Protein AF-A0A6A9SV92-F1 (afdb_monomer_lite)

Sequence (257 aa):
MALHALDAIDDALTATRRFRPRGLFEWVWVTVVAALVATPGISIPTGGTGGGGVAPEQRGAIEEALPATLPEWVPLVVAILGVVWLGFVVLGALLEFPFLRWLRDGERATIAGMATHWKQALGLAAFRVVLSLVGFAVLGALIATATGADPTLTDYLFALSEYGIVLALVGVPTGIVAAFTTAFVVPTMVLADCGVFGGWRRFWATLSDAPKQFLAYAVGVALLATVGGILVSIAAVVGFIAAAIVGGLVGFAVAAS

Radius of gyration: 22.11 Å; chains: 1; bounding box: 71×39×63 Å

Structure (mmCIF, N/CA/C/O backbone):
data_AF-A0A6A9SV92-F1
#
_entry.id   AF-A0A6A9SV92-F1
#
loop_
_atom_site.group_PDB
_atom_site.id
_atom_site.type_symbol
_atom_site.label_atom_id
_atom_site.label_alt_id
_atom_site.label_comp_id
_atom_site.label_asym_id
_atom_site.label_entity_id
_atom_site.label_seq_id
_atom_site.pdbx_PDB_ins_code
_atom_site.Cartn_x
_atom_site.Cartn_y
_atom_site.Cartn_z
_atom_site.occupancy
_atom_site.B_iso_or_equiv
_atom_site.auth_seq_id
_atom_site.auth_comp_id
_atom_site.auth_asym_id
_atom_site.auth_atom_id
_atom_site.pdbx_PDB_model_num
ATOM 1 N N . MET A 1 1 ? -31.291 16.277 5.312 1.00 44.50 1 MET A N 1
ATOM 2 C CA . MET A 1 1 ? -30.380 15.629 6.277 1.00 44.50 1 MET A CA 1
ATOM 3 C C . MET A 1 1 ? -29.010 15.590 5.635 1.00 44.50 1 MET A C 1
ATOM 5 O O . MET A 1 1 ? -28.842 14.882 4.650 1.00 44.50 1 MET A O 1
ATOM 9 N N . ALA A 1 2 ? -28.107 16.455 6.093 1.00 50.88 2 ALA A N 1
ATOM 10 C CA . ALA A 1 2 ? -26.729 16.496 5.619 1.00 50.88 2 ALA A CA 1
ATOM 11 C C . ALA A 1 2 ? -26.030 15.174 5.980 1.00 50.88 2 ALA A C 1
ATOM 13 O O . ALA A 1 2 ? -26.361 14.550 6.987 1.00 50.88 2 ALA A O 1
ATOM 14 N N . LEU A 1 3 ? -25.150 14.692 5.106 1.00 55.66 3 LEU A N 1
ATOM 15 C CA . LEU A 1 3 ? -24.440 13.431 5.301 1.00 55.66 3 LEU A CA 1
ATOM 16 C C . LEU A 1 3 ? -23.556 13.516 6.554 1.00 55.66 3 LEU A C 1
ATOM 18 O O . LEU A 1 3 ? -22.538 14.195 6.516 1.00 55.66 3 LEU A O 1
ATOM 22 N N . HIS A 1 4 ? -23.870 12.745 7.600 1.00 69.25 4 HIS A N 1
ATOM 23 C CA . HIS A 1 4 ? -23.031 12.607 8.805 1.00 69.25 4 HIS A CA 1
ATOM 24 C C . HIS A 1 4 ? -21.564 12.243 8.508 1.00 69.25 4 HIS A C 1
ATOM 26 O O . HIS A 1 4 ? -20.676 12.534 9.301 1.00 69.25 4 HIS A O 1
ATOM 32 N N . ALA A 1 5 ? -21.296 11.620 7.355 1.00 61.97 5 ALA A N 1
ATOM 33 C CA . ALA A 1 5 ? -19.940 11.333 6.895 1.00 61.97 5 ALA A CA 1
ATOM 34 C C . ALA A 1 5 ? -19.132 12.605 6.574 1.00 61.97 5 ALA A C 1
ATOM 36 O O . ALA A 1 5 ? -17.924 12.608 6.779 1.00 61.97 5 ALA A O 1
ATOM 37 N N . LEU A 1 6 ? -19.777 13.670 6.084 1.00 67.88 6 LEU A N 1
ATOM 38 C CA . LEU A 1 6 ? -19.119 14.955 5.827 1.00 67.88 6 LEU A CA 1
ATOM 39 C C . LEU A 1 6 ? -18.850 15.701 7.138 1.00 67.88 6 LEU A C 1
ATOM 41 O O . LEU A 1 6 ? -17.740 16.188 7.323 1.00 67.88 6 LEU A O 1
ATOM 45 N N . ASP A 1 7 ? -19.802 15.687 8.076 1.00 74.31 7 ASP A N 1
ATOM 46 C CA . ASP A 1 7 ? -19.616 16.291 9.405 1.00 74.31 7 ASP A CA 1
ATOM 47 C C . ASP A 1 7 ? -18.439 15.638 10.154 1.00 74.31 7 ASP A C 1
ATOM 49 O O . ASP A 1 7 ? -17.589 16.325 10.715 1.00 74.31 7 ASP A O 1
ATOM 53 N N . ALA A 1 8 ? -18.314 14.307 10.079 1.00 71.06 8 ALA A N 1
ATOM 54 C CA . ALA A 1 8 ? -17.189 13.582 10.672 1.00 71.06 8 ALA A CA 1
ATOM 55 C C . ALA A 1 8 ? -15.829 13.953 10.045 1.00 71.06 8 ALA A C 1
ATOM 57 O O . ALA A 1 8 ? -14.804 13.933 10.732 1.00 71.06 8 ALA A O 1
ATOM 58 N N . ILE A 1 9 ? -15.801 14.295 8.751 1.00 68.62 9 ILE A N 1
ATOM 59 C CA . ILE A 1 9 ? -14.585 14.762 8.069 1.00 68.62 9 ILE A CA 1
ATOM 60 C C . ILE A 1 9 ? -14.211 16.171 8.553 1.00 68.62 9 ILE A C 1
ATOM 62 O O . ILE A 1 9 ? -13.033 16.420 8.825 1.00 68.62 9 ILE A O 1
ATOM 66 N N . ASP A 1 10 ? -15.185 17.070 8.716 1.00 75.31 10 ASP A N 1
ATOM 67 C CA . ASP A 1 10 ? -14.951 18.429 9.226 1.00 75.31 10 ASP A CA 1
ATOM 68 C C . ASP A 1 10 ? -14.499 18.436 10.695 1.00 75.31 10 ASP A C 1
ATOM 70 O O . ASP A 1 10 ? -13.566 19.166 11.063 1.00 75.31 10 ASP A O 1
ATOM 74 N N . ASP A 1 11 ? -15.077 17.569 11.527 1.00 78.56 11 ASP A N 1
ATOM 75 C CA . ASP A 1 11 ? -14.642 17.373 12.911 1.00 78.56 11 ASP A CA 1
ATOM 76 C C . ASP A 1 11 ? -13.202 16.841 12.973 1.00 78.56 11 ASP A C 1
ATOM 78 O O . ASP A 1 11 ? -12.375 17.347 13.742 1.00 78.56 11 ASP A O 1
ATOM 82 N N . ALA A 1 12 ? -12.852 15.881 12.109 1.00 74.06 12 ALA A N 1
ATOM 83 C CA . ALA A 1 12 ? -11.496 15.341 12.015 1.00 74.06 12 ALA A CA 1
ATOM 84 C C . ALA A 1 12 ? -10.471 16.393 11.545 1.00 74.06 12 ALA A C 1
ATOM 86 O O . ALA A 1 12 ? -9.372 16.497 12.105 1.00 74.06 12 ALA A O 1
ATOM 87 N N . LEU A 1 13 ? -10.824 17.218 10.553 1.00 73.81 13 LEU A N 1
ATOM 88 C CA . LEU A 1 13 ? -10.010 18.348 10.088 1.00 73.81 13 LEU A CA 1
ATOM 89 C C . LEU A 1 13 ? -9.800 19.381 11.197 1.00 73.81 13 LEU A C 1
ATOM 91 O O . LEU A 1 13 ? -8.684 19.874 11.393 1.00 73.81 13 LEU A O 1
ATOM 95 N N . THR A 1 14 ? -10.850 19.683 11.957 1.00 82.50 14 THR A N 1
ATOM 96 C CA . THR A 1 14 ? -10.787 20.612 13.090 1.00 82.50 14 THR A CA 1
ATOM 97 C C . THR A 1 14 ? -9.896 20.072 14.207 1.00 82.50 14 THR A C 1
ATOM 99 O O . THR A 1 14 ? -9.059 20.809 14.739 1.00 82.50 14 THR A O 1
ATOM 102 N N . ALA A 1 15 ? -10.009 18.781 14.531 1.00 75.62 15 ALA A N 1
ATOM 103 C CA . ALA A 1 15 ? -9.145 18.116 15.502 1.00 75.62 15 ALA A CA 1
ATOM 104 C C . ALA A 1 15 ? -7.673 18.126 15.056 1.00 75.62 15 ALA A C 1
ATOM 106 O O . ALA A 1 15 ? -6.794 18.484 15.842 1.00 75.62 15 ALA A O 1
ATOM 107 N N . THR A 1 16 ? -7.406 17.849 13.776 1.00 73.69 16 THR A N 1
ATOM 108 C CA . THR A 1 16 ? -6.047 17.859 13.212 1.00 73.69 16 THR A CA 1
ATOM 109 C C . THR A 1 16 ? -5.433 19.259 13.258 1.00 73.69 16 THR A C 1
ATOM 111 O O . THR A 1 16 ? -4.272 19.413 13.622 1.00 73.69 16 THR A O 1
ATOM 114 N N . ARG A 1 17 ? -6.212 20.313 12.975 1.00 74.56 17 ARG A N 1
ATOM 115 C CA . ARG A 1 17 ? -5.747 21.711 13.079 1.00 74.56 17 ARG A CA 1
ATOM 116 C C . ARG A 1 17 ? -5.441 22.144 14.514 1.00 74.56 17 ARG A C 1
ATOM 118 O O . ARG A 1 17 ? -4.584 23.006 14.719 1.00 74.56 17 ARG A O 1
ATOM 125 N N . ARG A 1 18 ? -6.152 21.587 15.499 1.00 78.88 18 ARG A N 1
ATOM 126 C CA . ARG A 1 18 ? -5.902 21.839 16.928 1.00 78.88 18 ARG A CA 1
ATOM 127 C C . ARG A 1 18 ? -4.700 21.065 17.457 1.00 78.88 18 ARG A C 1
ATOM 129 O O . ARG A 1 18 ? -4.077 21.519 18.417 1.00 78.88 18 ARG A O 1
ATOM 136 N N . PHE A 1 19 ? -4.355 19.939 16.840 1.00 74.31 19 PHE A N 1
ATOM 137 C CA . PHE A 1 19 ? -3.175 19.176 17.209 1.00 74.31 19 PHE A CA 1
ATOM 138 C C . PHE A 1 19 ? -1.900 19.938 16.817 1.00 74.31 19 PHE A C 1
ATOM 140 O O . PHE A 1 19 ? -1.618 20.200 15.650 1.00 74.31 19 PHE A O 1
ATOM 147 N N . ARG A 1 20 ? -1.123 20.333 17.827 1.00 76.44 20 ARG A N 1
ATOM 148 C CA . ARG A 1 20 ? 0.180 20.993 17.688 1.00 76.44 20 ARG A CA 1
ATOM 149 C C . ARG A 1 20 ? 1.171 20.180 18.519 1.00 76.44 20 ARG A C 1
ATOM 151 O O . ARG A 1 20 ? 1.101 20.289 19.746 1.00 76.44 20 ARG A O 1
ATOM 158 N N . PRO A 1 21 ? 2.057 19.379 17.899 1.00 71.94 21 PRO A N 1
ATOM 159 C CA . PRO A 1 21 ? 3.028 18.599 18.655 1.00 71.94 21 PRO A CA 1
ATOM 160 C C . PRO A 1 21 ? 3.920 19.558 19.447 1.00 71.94 21 PRO A C 1
ATOM 162 O O . PRO A 1 21 ? 4.440 20.527 18.885 1.00 71.94 21 PRO A O 1
ATOM 165 N N . ARG A 1 22 ? 4.058 19.332 20.757 1.00 78.81 22 ARG A N 1
ATOM 166 C CA . ARG A 1 22 ? 4.703 20.293 21.672 1.00 78.81 22 ARG A CA 1
ATOM 167 C C . ARG A 1 22 ? 6.185 20.000 21.907 1.00 78.81 22 ARG A C 1
ATOM 169 O O . ARG A 1 22 ? 6.885 20.857 22.437 1.00 78.81 22 ARG A O 1
ATOM 176 N N . GLY A 1 23 ? 6.677 18.824 21.504 1.00 80.12 23 GLY A N 1
ATOM 177 C CA . GLY A 1 23 ? 8.073 18.414 21.686 1.00 80.12 23 GLY A CA 1
ATOM 178 C C . GLY A 1 23 ? 8.675 17.678 20.488 1.00 80.12 23 GLY A C 1
ATOM 179 O O . GLY A 1 23 ? 7.960 17.097 19.673 1.00 80.12 23 GLY A O 1
ATOM 180 N N . LEU A 1 24 ? 10.012 17.669 20.412 1.00 77.12 24 LEU A N 1
ATOM 181 C CA . LEU A 1 24 ? 10.779 17.012 19.341 1.00 77.12 24 LEU A CA 1
ATOM 182 C C . LEU A 1 24 ? 10.483 15.505 19.262 1.00 77.12 24 LEU A C 1
ATOM 184 O O . LEU A 1 24 ? 10.317 14.955 18.180 1.00 77.12 24 LEU A O 1
ATOM 188 N N . PHE A 1 25 ? 10.357 14.853 20.421 1.00 76.38 25 PHE A N 1
ATOM 189 C CA . PHE A 1 25 ? 9.993 13.439 20.506 1.00 76.38 25 PHE A CA 1
ATOM 190 C C . PHE A 1 25 ? 8.591 13.168 19.950 1.00 76.38 25 PHE A C 1
ATOM 192 O O . PHE A 1 25 ? 8.410 12.206 19.217 1.00 76.38 25 PHE A O 1
ATOM 199 N N . GLU A 1 26 ? 7.612 14.022 20.258 1.00 74.94 26 GLU A N 1
ATOM 200 C CA . GLU A 1 26 ? 6.238 13.874 19.765 1.00 74.94 26 GLU A CA 1
ATOM 201 C C . GLU A 1 26 ? 6.181 14.060 18.244 1.00 74.94 26 GLU A C 1
ATOM 203 O O . GLU A 1 26 ? 5.529 13.284 17.556 1.00 74.94 26 GLU A O 1
ATOM 208 N N . TRP A 1 27 ? 6.949 15.013 17.707 1.00 80.12 27 TRP A N 1
ATOM 209 C CA . TRP A 1 27 ? 7.136 15.184 16.265 1.00 80.12 27 TRP A CA 1
ATOM 210 C C . TRP A 1 27 ? 7.713 13.937 15.596 1.00 80.12 27 TRP A C 1
ATOM 212 O O . TRP A 1 27 ? 7.138 13.441 14.628 1.00 80.12 27 TRP A O 1
ATOM 222 N N . VAL A 1 28 ? 8.833 13.418 16.108 1.00 74.94 28 VAL A N 1
ATOM 223 C CA . VAL A 1 28 ? 9.485 12.225 15.548 1.00 74.94 28 VAL A CA 1
ATOM 224 C C . VAL A 1 28 ? 8.565 11.015 15.663 1.00 74.94 28 VAL A C 1
ATOM 226 O O . VAL A 1 28 ? 8.381 10.297 14.687 1.00 74.94 28 VAL A O 1
ATOM 229 N N . TRP A 1 29 ? 7.936 10.818 16.819 1.00 72.44 29 TRP A N 1
ATOM 230 C CA . TRP A 1 29 ? 7.022 9.709 17.059 1.00 72.44 29 TRP A CA 1
ATOM 231 C C . TRP A 1 29 ? 5.810 9.750 16.129 1.00 72.44 29 TRP A C 1
ATOM 233 O O . TRP A 1 29 ? 5.540 8.765 15.450 1.00 72.44 29 TRP A O 1
ATOM 243 N N . VAL A 1 30 ? 5.121 10.891 16.027 1.00 71.69 30 VAL A N 1
ATOM 244 C CA . VAL A 1 30 ? 3.978 11.054 15.117 1.00 71.69 30 VAL A CA 1
ATOM 245 C C . VAL A 1 30 ? 4.412 10.865 13.669 1.00 71.69 30 VAL A C 1
ATOM 247 O O . VAL A 1 30 ? 3.699 10.212 12.923 1.00 71.69 30 VAL A O 1
ATOM 250 N N . THR A 1 31 ? 5.585 11.364 13.273 1.00 71.38 31 THR A N 1
ATOM 251 C CA . THR A 1 31 ? 6.094 11.198 11.901 1.00 71.38 31 THR A CA 1
ATOM 252 C C . THR A 1 31 ? 6.388 9.735 11.588 1.00 71.38 31 THR A C 1
ATOM 254 O O . THR A 1 31 ? 5.969 9.236 10.550 1.00 71.38 31 THR A O 1
ATOM 257 N N . VAL A 1 32 ? 7.072 9.030 12.491 1.00 72.31 32 VAL A N 1
ATOM 258 C CA . VAL A 1 32 ? 7.415 7.612 12.325 1.00 72.31 32 VAL A CA 1
ATOM 259 C C . VAL A 1 32 ? 6.154 6.757 12.316 1.00 72.31 32 VAL A C 1
ATOM 261 O O . VAL A 1 32 ? 5.981 5.931 11.425 1.00 72.31 32 VAL A O 1
ATOM 264 N N . VAL A 1 33 ? 5.239 6.976 13.260 1.00 67.94 33 VAL A N 1
ATOM 265 C CA . VAL A 1 33 ? 3.991 6.215 13.324 1.00 67.94 33 VAL A CA 1
ATOM 266 C C . VAL A 1 33 ? 3.091 6.540 12.138 1.00 67.94 33 VAL A C 1
ATOM 268 O O . VAL A 1 33 ? 2.568 5.618 11.526 1.00 67.94 33 VAL A O 1
ATOM 271 N N . ALA A 1 34 ? 2.956 7.808 11.747 1.00 69.25 34 ALA A N 1
ATOM 272 C CA . ALA A 1 34 ? 2.206 8.175 10.553 1.00 69.25 34 ALA A CA 1
ATOM 273 C C . ALA A 1 34 ? 2.830 7.554 9.302 1.00 69.25 34 ALA A C 1
ATOM 275 O O . ALA A 1 34 ? 2.094 7.006 8.502 1.00 69.25 34 ALA A O 1
ATOM 276 N N . ALA A 1 35 ? 4.155 7.550 9.148 1.00 66.12 35 ALA A N 1
ATOM 277 C CA . ALA A 1 35 ? 4.815 6.920 8.004 1.00 66.12 35 ALA A CA 1
ATOM 278 C C . ALA A 1 35 ? 4.641 5.390 7.973 1.00 66.12 35 ALA A C 1
ATOM 280 O O . ALA A 1 35 ? 4.564 4.807 6.897 1.00 66.12 35 ALA A O 1
ATOM 281 N N . LEU A 1 36 ? 4.576 4.740 9.140 1.00 63.19 36 LEU A N 1
ATOM 282 C CA . LEU A 1 36 ? 4.437 3.285 9.261 1.00 63.19 36 LEU A CA 1
ATOM 283 C C . LEU A 1 36 ? 2.981 2.802 9.190 1.00 63.19 36 LEU A C 1
ATOM 285 O O . LEU A 1 36 ? 2.723 1.696 8.721 1.00 63.19 36 LEU A O 1
ATOM 289 N N . VAL A 1 37 ? 2.033 3.607 9.674 1.00 61.03 37 VAL A N 1
ATOM 290 C CA . VAL A 1 37 ? 0.595 3.294 9.705 1.00 61.03 37 VAL A CA 1
ATOM 291 C C . VAL A 1 37 ? -0.119 3.826 8.465 1.00 61.03 37 VAL A C 1
ATOM 293 O O . VAL A 1 37 ? -1.124 3.241 8.054 1.00 61.03 37 VAL A O 1
ATOM 296 N N . ALA A 1 38 ? 0.390 4.897 7.838 1.00 57.66 38 ALA A N 1
ATOM 297 C CA . ALA A 1 38 ? -0.124 5.382 6.565 1.00 57.66 38 ALA A CA 1
ATOM 298 C C . ALA A 1 38 ? 0.031 4.278 5.526 1.00 57.66 38 ALA A C 1
ATOM 300 O O . ALA A 1 38 ? 1.082 4.055 4.931 1.00 57.66 38 ALA A O 1
ATOM 301 N N . THR A 1 39 ? -1.070 3.576 5.309 1.00 53.59 39 THR A N 1
ATOM 302 C CA . THR A 1 39 ? -1.219 2.741 4.137 1.00 53.59 39 THR A CA 1
ATOM 303 C C . THR A 1 39 ? -1.342 3.707 2.961 1.00 53.59 39 THR A C 1
ATOM 305 O O . THR A 1 39 ? -2.086 4.687 3.093 1.00 53.59 39 THR A O 1
ATOM 308 N N . PRO A 1 40 ? -0.646 3.492 1.829 1.00 52.75 40 PRO A N 1
ATOM 309 C CA . PRO A 1 40 ? -0.993 4.209 0.612 1.00 52.75 40 PRO A CA 1
ATOM 310 C C . PRO A 1 40 ? -2.503 4.036 0.421 1.00 52.75 40 PRO A C 1
ATOM 312 O O . PRO A 1 40 ? -3.006 2.912 0.436 1.00 52.75 40 PRO A O 1
ATOM 315 N N . GLY A 1 41 ? -3.233 5.156 0.429 1.00 51.84 41 GLY A N 1
ATOM 316 C CA . GLY A 1 41 ? -4.692 5.150 0.385 1.00 51.84 41 GLY A CA 1
ATOM 317 C C . GLY A 1 41 ? -5.207 4.552 -0.922 1.00 51.84 41 GLY A C 1
ATOM 318 O O . GLY A 1 41 ? -4.448 4.011 -1.722 1.00 51.84 41 GLY A O 1
ATOM 319 N N . ILE A 1 42 ? -6.508 4.682 -1.179 1.00 49.25 42 ILE A N 1
ATOM 320 C CA . ILE A 1 42 ? -7.065 4.330 -2.490 1.00 49.25 42 ILE A CA 1
ATOM 321 C C . ILE A 1 42 ? -6.513 5.336 -3.507 1.00 49.25 42 ILE A C 1
ATOM 323 O O . ILE A 1 42 ? -7.078 6.409 -3.713 1.00 49.25 42 ILE A O 1
ATOM 327 N N . SER A 1 43 ? -5.373 5.016 -4.106 1.00 50.12 43 SER A N 1
ATOM 328 C CA . SER A 1 43 ? -4.824 5.735 -5.240 1.00 50.12 43 SER A CA 1
ATOM 329 C C . SER A 1 43 ? -5.582 5.274 -6.474 1.00 50.12 43 SER A C 1
ATOM 331 O O . SER A 1 43 ? -5.496 4.120 -6.888 1.00 50.12 43 SER A O 1
ATOM 333 N N . ILE A 1 44 ? -6.352 6.187 -7.059 1.00 49.22 44 ILE A N 1
ATOM 334 C CA . ILE A 1 44 ? -6.871 5.989 -8.407 1.00 49.22 44 ILE A CA 1
ATOM 335 C C . ILE A 1 44 ? -5.643 6.063 -9.314 1.00 49.22 44 ILE A C 1
ATOM 337 O O . ILE A 1 44 ? -4.984 7.106 -9.319 1.00 49.22 44 ILE A O 1
ATOM 341 N N . PRO A 1 45 ? -5.277 4.990 -10.033 1.00 51.72 45 PRO A N 1
ATOM 342 C CA . PRO A 1 45 ? -4.196 5.083 -10.994 1.00 51.72 45 PRO A CA 1
ATOM 343 C C . PRO A 1 45 ? -4.622 6.087 -12.064 1.00 51.72 45 PRO A C 1
ATOM 345 O O . PRO A 1 45 ? -5.452 5.803 -12.919 1.00 51.72 45 PRO A O 1
ATOM 348 N N . THR A 1 46 ? -4.058 7.288 -11.995 1.00 43.91 46 THR A N 1
ATOM 349 C CA . THR A 1 46 ? -4.187 8.336 -13.012 1.00 43.91 46 THR A CA 1
ATOM 350 C C . THR A 1 46 ? -3.156 8.151 -14.122 1.00 43.91 46 THR A C 1
ATOM 352 O O . THR A 1 46 ? -2.811 9.116 -14.804 1.00 43.91 46 THR A O 1
ATOM 355 N N . GLY A 1 47 ? -2.658 6.914 -14.293 1.00 44.12 47 GLY A N 1
ATOM 356 C CA . GLY A 1 47 ? -1.832 6.515 -15.428 1.00 44.12 47 GLY A CA 1
ATOM 357 C C . GLY A 1 47 ? -2.443 7.107 -16.690 1.00 44.12 47 GLY A C 1
ATOM 358 O O . GLY A 1 47 ? -3.648 6.976 -16.896 1.00 44.12 47 GLY A O 1
ATOM 359 N N . GLY A 1 48 ? -1.627 7.885 -17.406 1.00 41.19 48 GLY A N 1
ATOM 360 C CA . GLY A 1 48 ? -2.063 8.903 -18.353 1.00 41.19 48 GLY A CA 1
ATOM 361 C C . GLY A 1 48 ? -3.222 8.466 -19.243 1.00 41.19 48 GLY A C 1
ATOM 362 O O . GLY A 1 48 ? -3.317 7.320 -19.668 1.00 41.19 48 GLY A O 1
ATOM 363 N N . THR A 1 49 ? -4.086 9.420 -19.565 1.00 33.28 49 THR A N 1
ATOM 364 C CA . THR A 1 49 ? -5.277 9.300 -20.420 1.00 33.28 49 THR A CA 1
ATOM 365 C C . THR A 1 49 ? -5.002 8.877 -21.876 1.00 33.28 49 THR A C 1
ATOM 367 O O . THR A 1 49 ? -5.813 9.143 -22.757 1.00 33.28 49 THR A O 1
ATOM 370 N N . GLY A 1 50 ? -3.880 8.222 -22.167 1.00 38.62 50 GLY A N 1
ATOM 371 C CA . GLY A 1 50 ? -3.532 7.707 -23.480 1.00 38.62 50 GLY A CA 1
ATOM 372 C C . GLY A 1 50 ? -3.602 6.189 -23.507 1.00 38.62 50 GLY A C 1
ATOM 373 O O . GLY A 1 50 ? -2.594 5.530 -23.303 1.00 38.62 50 GLY A O 1
ATOM 374 N N . GLY A 1 51 ? -4.756 5.632 -23.880 1.00 41.16 51 GLY A N 1
ATOM 375 C CA . GLY A 1 51 ? -4.856 4.260 -24.405 1.00 41.16 51 GLY A CA 1
ATOM 376 C C . GLY A 1 51 ? -4.190 4.091 -25.781 1.00 41.16 51 GLY A C 1
ATOM 377 O O . GLY A 1 51 ? -4.629 3.274 -26.583 1.00 41.16 51 GLY A O 1
ATOM 378 N N . GLY A 1 52 ? -3.180 4.907 -26.090 1.00 45.31 52 GLY A N 1
ATOM 379 C CA . GLY A 1 52 ? -2.343 4.758 -27.266 1.00 45.31 52 GLY A CA 1
ATOM 380 C C . GLY A 1 52 ? -1.147 3.921 -26.862 1.00 45.31 52 GLY A C 1
ATOM 381 O O . GLY A 1 52 ? -0.271 4.419 -26.158 1.00 45.31 52 GLY A O 1
ATOM 382 N N . GLY A 1 53 ? -1.129 2.655 -27.282 1.00 54.84 53 GLY A N 1
ATOM 383 C CA . GLY A 1 53 ? 0.082 1.845 -27.214 1.00 54.84 53 GLY A CA 1
ATOM 384 C C . GLY A 1 53 ? 1.262 2.624 -27.795 1.00 54.84 53 GLY A C 1
ATOM 385 O O . GLY A 1 53 ? 1.092 3.451 -28.695 1.00 54.84 53 GLY A O 1
ATOM 386 N N . VAL A 1 54 ? 2.451 2.400 -27.244 1.00 60.84 54 VAL A N 1
ATOM 387 C CA . VAL A 1 54 ? 3.671 3.061 -27.715 1.00 60.84 54 VAL A CA 1
ATOM 388 C C . VAL A 1 54 ? 3.816 2.798 -29.214 1.00 60.84 54 VAL A C 1
ATOM 390 O O . VAL A 1 54 ? 3.816 1.640 -29.637 1.00 60.84 54 VAL A O 1
ATOM 393 N N . ALA A 1 55 ? 3.891 3.860 -30.024 1.00 71.38 55 ALA A N 1
ATOM 394 C CA . ALA A 1 55 ? 4.030 3.703 -31.466 1.00 71.38 55 ALA A CA 1
ATOM 395 C C . ALA A 1 55 ? 5.319 2.914 -31.774 1.00 71.38 55 ALA A C 1
ATOM 397 O O . ALA A 1 55 ? 6.311 3.086 -31.058 1.00 71.38 55 ALA A O 1
ATOM 398 N N . PRO A 1 56 ? 5.355 2.085 -32.835 1.00 72.25 56 PRO A N 1
ATOM 399 C CA . PRO A 1 56 ? 6.521 1.250 -33.149 1.00 72.25 56 PRO A CA 1
ATOM 400 C C . PRO A 1 56 ? 7.835 2.046 -33.228 1.00 72.25 56 PRO A C 1
ATOM 402 O O . PRO A 1 56 ? 8.884 1.581 -32.793 1.00 72.25 56 PRO A O 1
ATOM 405 N N . GLU A 1 57 ? 7.751 3.285 -33.713 1.00 74.50 57 GLU A N 1
ATOM 406 C CA . GLU A 1 57 ? 8.860 4.237 -33.833 1.00 74.50 57 GLU A CA 1
ATOM 407 C C . GLU A 1 57 ? 9.402 4.692 -32.466 1.00 74.50 57 GLU A C 1
ATOM 409 O O . GLU A 1 57 ? 10.611 4.790 -32.269 1.00 74.50 57 GLU A O 1
ATOM 414 N N . GLN A 1 58 ? 8.519 4.924 -31.490 1.00 72.44 58 GLN A N 1
ATOM 415 C CA . GLN A 1 58 ? 8.901 5.281 -30.119 1.00 72.44 58 GLN A CA 1
ATOM 416 C C . GLN A 1 58 ? 9.450 4.072 -29.358 1.00 72.44 58 GLN A C 1
ATOM 418 O O . GLN A 1 58 ? 10.342 4.224 -28.526 1.00 72.44 58 GLN A O 1
ATOM 423 N N . ARG A 1 59 ? 8.940 2.872 -29.655 1.00 73.88 59 ARG A N 1
ATOM 424 C CA . ARG A 1 59 ? 9.415 1.619 -29.064 1.00 73.88 59 ARG A CA 1
ATOM 425 C C . ARG A 1 59 ? 10.873 1.347 -29.430 1.00 73.88 59 ARG A C 1
ATOM 427 O O . ARG A 1 59 ? 11.675 1.139 -28.525 1.00 73.88 59 ARG A O 1
ATOM 434 N N . GLY A 1 60 ? 11.224 1.458 -30.713 1.00 75.12 60 GLY A N 1
ATOM 435 C CA . GLY A 1 60 ? 12.606 1.280 -31.170 1.00 75.12 60 GLY A CA 1
ATOM 436 C C . GLY A 1 60 ? 13.589 2.262 -30.520 1.00 75.12 60 GLY A C 1
ATOM 437 O O . GLY A 1 60 ? 14.655 1.857 -30.070 1.00 75.12 60 GLY A O 1
ATOM 438 N N . ALA A 1 61 ? 13.200 3.534 -30.373 1.00 77.69 61 ALA A N 1
ATOM 439 C CA . ALA A 1 61 ? 14.040 4.545 -29.726 1.00 77.69 61 ALA A CA 1
ATOM 440 C C . ALA A 1 61 ? 14.281 4.277 -28.223 1.00 77.69 61 ALA A C 1
ATOM 442 O O . ALA A 1 61 ? 15.348 4.596 -27.700 1.00 77.69 61 ALA A O 1
ATOM 443 N N . ILE A 1 62 ? 13.302 3.699 -27.516 1.00 73.44 62 ILE A N 1
ATOM 444 C CA . ILE A 1 62 ? 13.435 3.334 -26.094 1.00 73.44 62 ILE A CA 1
ATOM 445 C C . ILE A 1 62 ? 14.301 2.079 -25.935 1.00 73.44 62 ILE A C 1
ATOM 447 O O . ILE A 1 62 ? 15.127 2.027 -25.027 1.00 73.44 62 ILE A O 1
ATOM 451 N N . GLU A 1 63 ? 14.135 1.090 -26.815 1.00 77.00 63 GLU A N 1
ATOM 452 C CA . GLU A 1 63 ? 14.939 -0.140 -26.817 1.00 77.00 63 GLU A CA 1
ATOM 453 C C . GLU A 1 63 ? 16.424 0.144 -27.096 1.00 77.00 63 GLU A C 1
ATOM 455 O O . GLU A 1 63 ? 17.283 -0.487 -26.490 1.00 77.00 63 GLU A O 1
ATOM 460 N N . GLU A 1 64 ? 16.739 1.128 -27.944 1.00 78.31 64 GLU A N 1
ATOM 461 C CA . GLU A 1 64 ? 18.123 1.535 -28.234 1.00 78.31 64 GLU A CA 1
ATOM 462 C C . GLU A 1 64 ? 18.775 2.321 -27.080 1.00 78.31 64 GLU A C 1
ATOM 464 O O . GLU A 1 64 ? 19.980 2.219 -26.847 1.00 78.31 64 GLU A O 1
ATOM 469 N N . ALA A 1 65 ? 17.986 3.087 -26.320 1.00 74.81 65 ALA A N 1
ATOM 470 C CA . ALA A 1 65 ? 18.479 3.901 -25.209 1.00 74.81 65 ALA A CA 1
ATOM 471 C C . ALA A 1 65 ? 18.701 3.113 -23.904 1.00 74.81 65 ALA A C 1
ATOM 473 O O . ALA A 1 65 ? 19.355 3.617 -22.986 1.00 74.81 65 ALA A O 1
ATOM 474 N N . LEU A 1 66 ? 18.136 1.907 -23.788 1.00 72.56 66 LEU A N 1
ATOM 475 C CA . LEU A 1 66 ? 18.061 1.164 -22.534 1.00 72.56 66 LEU A CA 1
ATOM 476 C C . LEU A 1 66 ? 18.853 -0.151 -22.617 1.00 72.56 66 LEU A C 1
ATOM 478 O O . LEU A 1 66 ? 18.740 -0.880 -23.599 1.00 72.56 66 LEU A O 1
ATOM 482 N N . PRO A 1 67 ? 19.655 -0.504 -21.595 1.00 68.00 67 PRO A N 1
ATOM 483 C CA . PRO A 1 67 ? 20.400 -1.755 -21.614 1.00 68.00 67 PRO A CA 1
ATOM 484 C C . PRO A 1 67 ? 19.447 -2.959 -21.645 1.00 68.00 67 PRO A C 1
ATOM 486 O O . PRO A 1 67 ? 18.562 -3.085 -20.798 1.00 68.00 67 PRO A O 1
ATOM 489 N N . ALA A 1 68 ? 19.666 -3.868 -22.602 1.00 68.69 68 ALA A N 1
ATOM 490 C CA . ALA A 1 68 ? 18.824 -5.049 -22.820 1.00 68.69 68 ALA A CA 1
ATOM 491 C C . ALA A 1 68 ? 18.831 -6.036 -21.636 1.00 68.69 68 ALA A C 1
ATOM 493 O O . ALA A 1 68 ? 17.875 -6.785 -21.437 1.00 68.69 68 ALA A O 1
ATOM 494 N N . THR A 1 69 ? 19.898 -6.031 -20.833 1.00 70.81 69 THR A N 1
ATOM 495 C CA . THR A 1 69 ? 20.076 -6.923 -19.684 1.00 70.81 69 THR A CA 1
ATOM 496 C C . THR A 1 69 ? 20.019 -6.157 -18.372 1.00 70.81 69 THR A C 1
ATOM 498 O O . THR A 1 69 ? 20.731 -5.168 -18.180 1.00 70.81 69 THR A O 1
ATOM 501 N N . LEU A 1 70 ? 19.226 -6.673 -17.434 1.00 72.00 70 LEU A N 1
ATOM 502 C CA . LEU A 1 70 ? 19.240 -6.221 -16.050 1.00 72.00 70 LEU A CA 1
ATOM 503 C C . LEU A 1 70 ? 20.625 -6.458 -15.422 1.00 72.00 70 LEU A C 1
ATOM 505 O O . LEU A 1 70 ? 21.147 -7.570 -15.521 1.00 72.00 70 LEU A O 1
ATOM 509 N N . PRO A 1 71 ? 21.215 -5.460 -14.745 1.00 80.44 71 PRO A N 1
ATOM 510 C CA . P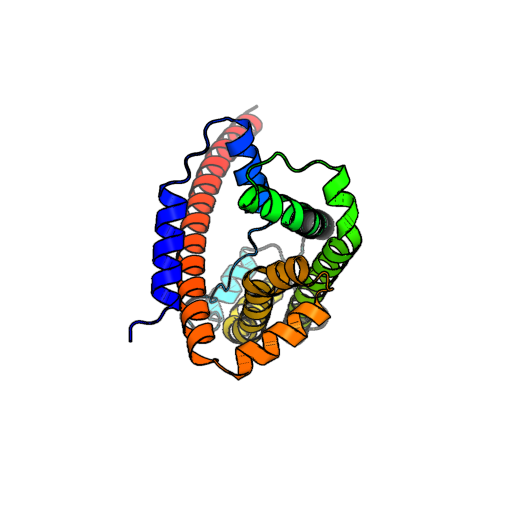RO A 1 71 ? 22.433 -5.674 -13.974 1.00 80.44 71 PRO A CA 1
ATOM 511 C C . PRO A 1 71 ? 22.254 -6.745 -12.887 1.00 80.44 71 PRO A C 1
ATOM 513 O O . PRO A 1 71 ? 21.206 -6.810 -12.240 1.00 80.44 71 PRO A O 1
ATOM 516 N N . GLU A 1 72 ? 23.304 -7.523 -12.607 1.00 82.94 72 GLU A N 1
ATOM 517 C CA . GLU A 1 72 ? 23.280 -8.623 -11.621 1.00 82.94 72 GLU A CA 1
ATOM 518 C C . GLU A 1 72 ? 22.884 -8.183 -10.197 1.00 82.94 72 GLU A C 1
ATOM 520 O O . GLU A 1 72 ? 22.379 -8.980 -9.408 1.00 82.94 72 GLU A O 1
ATOM 525 N N . TRP A 1 73 ? 23.067 -6.904 -9.854 1.00 77.94 73 TRP A N 1
ATOM 526 C CA . TRP A 1 73 ? 22.703 -6.354 -8.546 1.00 77.94 73 TRP A CA 1
ATOM 527 C C . TRP A 1 73 ? 21.203 -6.056 -8.392 1.00 77.94 73 TRP A C 1
ATOM 529 O O . TRP A 1 73 ? 20.728 -5.900 -7.265 1.00 77.94 73 TRP A O 1
ATOM 539 N N . VAL A 1 74 ? 20.432 -5.981 -9.482 1.00 79.75 74 VAL A N 1
ATOM 540 C CA . VAL A 1 74 ? 18.995 -5.663 -9.428 1.00 79.75 74 VAL A CA 1
ATOM 541 C C . VAL A 1 74 ? 18.187 -6.665 -8.596 1.00 79.75 74 VAL A C 1
ATOM 543 O O . VAL A 1 74 ? 17.460 -6.206 -7.712 1.00 79.75 74 VAL A O 1
ATOM 546 N N . PRO A 1 75 ? 18.298 -7.998 -8.774 1.00 82.56 75 PRO A N 1
ATOM 547 C CA . PRO A 1 75 ? 17.567 -8.946 -7.929 1.00 82.56 75 PRO A CA 1
ATOM 548 C C . PRO A 1 75 ? 17.916 -8.802 -6.442 1.00 82.56 75 PRO A C 1
ATOM 550 O O . PRO A 1 75 ? 17.030 -8.919 -5.595 1.00 82.56 75 PRO A O 1
ATOM 553 N N . LEU A 1 76 ? 19.173 -8.479 -6.112 1.00 84.12 76 LEU A N 1
ATOM 554 C CA . LEU A 1 76 ? 19.587 -8.205 -4.735 1.00 84.12 76 LEU A CA 1
ATOM 555 C C . LEU A 1 76 ? 18.894 -6.952 -4.181 1.00 84.12 76 LEU A C 1
ATOM 557 O O . LEU A 1 76 ? 18.367 -6.989 -3.071 1.00 84.12 76 LEU A O 1
ATOM 561 N N . VAL A 1 77 ? 18.846 -5.860 -4.949 1.00 82.44 77 VAL A N 1
ATOM 562 C CA . VAL A 1 77 ? 18.144 -4.632 -4.541 1.00 82.44 77 VAL A CA 1
ATOM 563 C C . VAL A 1 77 ? 16.649 -4.885 -4.360 1.00 82.44 77 VAL A C 1
ATOM 565 O O . VAL A 1 77 ? 16.089 -4.475 -3.346 1.00 82.44 77 VAL A O 1
ATOM 568 N N . VAL A 1 78 ? 16.006 -5.611 -5.277 1.00 83.00 78 VAL A N 1
ATOM 569 C CA . VAL A 1 78 ? 14.588 -5.991 -5.156 1.00 83.00 78 VAL A CA 1
ATOM 570 C C . VAL A 1 78 ? 14.347 -6.827 -3.896 1.00 83.00 78 VAL A C 1
ATOM 572 O O . VAL A 1 78 ? 13.399 -6.558 -3.159 1.00 83.00 78 VAL A O 1
ATOM 575 N N . ALA A 1 79 ? 15.223 -7.790 -3.595 1.00 85.56 79 ALA A N 1
ATOM 576 C CA . ALA A 1 79 ? 15.131 -8.592 -2.378 1.00 85.56 79 ALA A CA 1
ATOM 577 C C . ALA A 1 79 ? 15.274 -7.734 -1.109 1.00 85.56 79 ALA A C 1
ATOM 579 O O . ALA A 1 79 ? 14.470 -7.867 -0.185 1.00 85.56 79 ALA A O 1
ATOM 580 N N . ILE A 1 80 ? 16.243 -6.811 -1.075 1.00 86.38 80 ILE A N 1
ATOM 581 C CA . ILE A 1 80 ? 16.435 -5.875 0.043 1.00 86.38 80 ILE A CA 1
ATOM 582 C C . ILE A 1 80 ? 15.191 -5.001 0.229 1.00 86.38 80 ILE A C 1
ATOM 584 O O . ILE A 1 80 ? 14.689 -4.889 1.346 1.00 86.38 80 ILE A O 1
ATOM 588 N N . LEU A 1 81 ? 14.656 -4.424 -0.851 1.00 83.12 81 LEU A N 1
ATOM 589 C CA . LEU A 1 81 ? 13.433 -3.620 -0.804 1.00 83.12 81 LEU A CA 1
ATOM 590 C C . LEU A 1 81 ? 12.237 -4.435 -0.300 1.00 83.12 81 LEU A C 1
ATOM 592 O O . LEU A 1 81 ? 11.459 -3.927 0.503 1.00 83.12 81 LEU A O 1
ATOM 596 N N . GLY A 1 82 ? 12.121 -5.704 -0.701 1.00 84.75 82 GLY A N 1
ATOM 597 C CA . GLY A 1 82 ? 11.098 -6.620 -0.196 1.00 84.75 82 GLY A CA 1
ATOM 598 C C . GLY A 1 82 ? 11.212 -6.867 1.311 1.00 84.75 82 GLY A C 1
ATOM 599 O O . GLY A 1 82 ? 10.209 -6.814 2.023 1.00 84.75 82 GLY A O 1
ATOM 600 N N . VAL A 1 83 ? 12.429 -7.068 1.826 1.00 87.19 83 VAL A N 1
ATOM 601 C CA . VAL A 1 83 ? 12.682 -7.230 3.270 1.00 87.19 83 VAL A CA 1
ATOM 602 C C . VAL A 1 83 ? 12.368 -5.945 4.036 1.00 87.19 83 VAL A C 1
ATOM 604 O O . VAL A 1 83 ? 11.706 -5.998 5.073 1.00 87.19 83 VAL A O 1
ATOM 607 N N . VAL A 1 84 ? 12.798 -4.790 3.522 1.00 84.62 84 VAL A N 1
ATOM 608 C CA . VAL A 1 84 ? 12.488 -3.481 4.117 1.00 84.62 84 VAL A CA 1
ATOM 609 C C . VAL A 1 84 ? 10.977 -3.276 4.163 1.00 84.62 84 VAL A C 1
ATOM 611 O O . VAL A 1 84 ? 10.436 -2.959 5.220 1.00 84.62 84 VAL A O 1
ATOM 614 N N . TRP A 1 85 ? 10.281 -3.528 3.055 1.00 84.56 85 TRP A N 1
ATOM 615 C CA . TRP A 1 85 ? 8.827 -3.428 2.970 1.00 84.56 85 TRP A CA 1
ATOM 616 C C . TRP A 1 85 ? 8.122 -4.346 3.981 1.00 84.56 85 TRP A C 1
ATOM 618 O O . TRP A 1 85 ? 7.238 -3.888 4.705 1.00 84.56 85 TRP A O 1
ATOM 628 N N . LEU A 1 86 ? 8.553 -5.605 4.117 1.00 82.88 86 LEU A N 1
ATOM 629 C CA . LEU A 1 86 ? 8.025 -6.522 5.136 1.00 82.88 86 LEU A CA 1
ATOM 630 C C . LEU A 1 86 ? 8.237 -5.985 6.556 1.00 82.88 86 LEU A C 1
ATOM 632 O O . LEU A 1 86 ? 7.320 -6.034 7.377 1.00 82.88 86 LEU A O 1
ATOM 636 N N . GLY A 1 87 ? 9.421 -5.434 6.836 1.00 81.88 87 GLY A N 1
ATOM 637 C CA . GLY A 1 87 ? 9.717 -4.770 8.102 1.00 81.88 87 GLY A CA 1
ATOM 638 C C . GLY A 1 87 ? 8.744 -3.625 8.386 1.00 81.88 87 GLY A C 1
ATOM 639 O O . GLY A 1 87 ? 8.168 -3.575 9.470 1.00 81.88 87 GLY A O 1
ATOM 640 N N . PHE A 1 88 ? 8.492 -2.759 7.400 1.00 79.12 88 PHE A N 1
ATOM 641 C CA . PHE A 1 88 ? 7.514 -1.670 7.499 1.00 79.12 88 PHE A CA 1
ATOM 642 C C . PHE A 1 88 ? 6.102 -2.184 7.811 1.00 79.12 88 PHE A C 1
ATOM 644 O O . PHE A 1 88 ? 5.457 -1.663 8.719 1.00 79.12 88 PHE A O 1
ATOM 651 N N . VAL A 1 89 ? 5.632 -3.232 7.124 1.00 77.75 89 VAL A N 1
ATOM 652 C CA . VAL A 1 89 ? 4.289 -3.802 7.349 1.00 77.75 89 VAL A CA 1
ATOM 653 C C . VAL A 1 89 ? 4.150 -4.374 8.761 1.00 77.75 89 VAL A C 1
ATOM 655 O O . VAL A 1 89 ? 3.152 -4.120 9.441 1.00 77.75 89 VAL A O 1
ATOM 658 N N . VAL A 1 90 ? 5.150 -5.131 9.218 1.00 77.25 90 VAL A N 1
ATOM 659 C CA . VAL A 1 90 ? 5.139 -5.751 10.550 1.00 77.25 90 VAL A CA 1
ATOM 660 C C . VAL A 1 90 ? 5.240 -4.690 11.644 1.00 77.25 90 VAL A C 1
ATOM 662 O O . VAL A 1 90 ? 4.451 -4.710 12.587 1.00 77.25 90 VAL A O 1
ATOM 665 N N . LEU A 1 91 ? 6.168 -3.738 11.514 1.00 78.56 91 LEU A N 1
ATOM 666 C CA . LEU A 1 91 ? 6.340 -2.654 12.483 1.00 78.56 91 LEU A CA 1
ATOM 667 C C . LEU A 1 91 ? 5.112 -1.741 12.531 1.00 78.56 91 LEU A C 1
ATOM 669 O O . LEU A 1 91 ? 4.661 -1.405 13.623 1.00 78.56 91 LEU A O 1
ATOM 673 N N . GLY A 1 92 ? 4.530 -1.398 11.381 1.00 76.62 92 GLY A N 1
ATOM 674 C CA . GLY A 1 92 ? 3.296 -0.619 11.301 1.00 76.62 92 GLY A CA 1
ATOM 675 C C . GLY A 1 92 ? 2.147 -1.296 12.042 1.00 76.62 92 GLY A C 1
ATOM 676 O O . GLY A 1 92 ? 1.542 -0.685 12.918 1.00 76.62 92 GLY A O 1
ATOM 677 N N . ALA A 1 93 ? 1.909 -2.585 11.786 1.00 77.06 93 ALA A N 1
ATOM 678 C CA . ALA A 1 93 ? 0.869 -3.344 12.479 1.00 77.06 93 ALA A CA 1
ATOM 679 C C . ALA A 1 93 ? 1.125 -3.477 13.991 1.00 77.06 93 ALA A C 1
ATOM 681 O O . ALA A 1 93 ? 0.180 -3.444 14.776 1.00 77.06 93 ALA A O 1
ATOM 682 N N . LEU A 1 94 ? 2.387 -3.608 14.418 1.00 72.69 94 LEU A N 1
ATOM 683 C CA . LEU A 1 94 ? 2.746 -3.632 15.839 1.00 72.69 94 LEU A CA 1
ATOM 684 C C . LEU A 1 94 ? 2.467 -2.286 16.520 1.00 72.69 94 LEU A C 1
ATOM 686 O O . LEU A 1 94 ? 1.943 -2.272 17.633 1.00 72.69 94 LEU A O 1
ATOM 690 N N . LEU A 1 95 ? 2.800 -1.171 15.865 1.00 69.75 95 LEU A N 1
ATOM 691 C CA . LEU A 1 95 ? 2.673 0.186 16.409 1.00 69.75 95 LEU A CA 1
ATOM 692 C C . LEU A 1 95 ? 1.249 0.755 16.355 1.00 69.75 95 LEU A C 1
ATOM 694 O O . LEU A 1 95 ? 0.922 1.650 17.131 1.00 69.75 95 LEU A O 1
ATOM 698 N N . GLU A 1 96 ? 0.388 0.234 15.487 1.00 72.94 96 GLU A N 1
ATOM 699 C CA . GLU A 1 96 ? -0.966 0.752 15.269 1.00 72.94 96 GLU A CA 1
ATOM 700 C C . GLU A 1 96 ? -1.859 0.656 16.519 1.00 72.94 96 GLU A C 1
ATOM 702 O O . GLU A 1 96 ? -2.528 1.617 16.897 1.00 72.94 96 GLU A O 1
ATOM 707 N N . PHE A 1 97 ? -1.811 -0.466 17.235 1.00 69.69 97 PHE A N 1
ATOM 708 C CA . PHE A 1 97 ? -2.587 -0.690 18.461 1.00 69.69 97 PHE A CA 1
ATOM 709 C C . PHE A 1 97 ? -2.203 0.242 19.631 1.00 69.69 97 PHE A C 1
ATOM 711 O O . PHE A 1 97 ? -3.092 0.865 20.222 1.00 69.69 97 PHE A O 1
ATOM 718 N N . PRO A 1 98 ? -0.916 0.387 20.000 1.00 64.69 98 PRO A N 1
ATOM 719 C CA . PRO A 1 98 ? -0.506 1.341 21.028 1.00 64.69 98 PRO A CA 1
ATOM 720 C C . PRO A 1 98 ? -0.664 2.796 20.584 1.00 64.69 98 PRO A C 1
ATOM 722 O O . PRO A 1 98 ? -0.941 3.636 21.436 1.00 64.69 98 PRO A O 1
ATOM 725 N N . PHE A 1 99 ? -0.550 3.105 19.287 1.00 63.56 99 PHE A N 1
ATOM 726 C CA . PHE A 1 99 ? -0.854 4.442 18.778 1.00 63.56 99 PHE A CA 1
ATOM 727 C C . PHE A 1 99 ? -2.321 4.813 19.002 1.00 63.56 99 PHE A C 1
ATOM 729 O O . PHE A 1 99 ? -2.597 5.886 19.529 1.00 63.56 99 PHE A O 1
ATOM 736 N N . LEU A 1 100 ? -3.258 3.909 18.696 1.00 64.00 100 LEU A N 1
ATOM 737 C CA . LEU A 1 100 ? -4.685 4.131 18.951 1.00 64.00 100 LEU A CA 1
ATOM 738 C C . LEU A 1 100 ? -4.988 4.326 20.444 1.00 64.00 100 LEU A C 1
ATOM 740 O O . LEU A 1 100 ? -5.791 5.187 20.798 1.00 64.00 100 LEU A O 1
ATOM 744 N N . ARG A 1 101 ? -4.319 3.575 21.329 1.00 64.31 101 ARG A N 1
ATOM 745 C CA . ARG A 1 101 ? -4.430 3.772 22.786 1.00 64.31 101 ARG A CA 1
ATOM 746 C C . ARG A 1 101 ? -3.859 5.111 23.245 1.00 64.31 101 ARG A C 1
ATOM 748 O O . ARG A 1 101 ? -4.509 5.793 24.027 1.00 64.31 101 ARG A O 1
ATOM 755 N N . TRP A 1 102 ? -2.693 5.513 22.737 1.00 63.44 102 TRP A N 1
ATOM 756 C CA . TRP A 1 102 ? -2.114 6.827 23.031 1.00 63.44 102 TRP A CA 1
ATOM 757 C C . TRP A 1 102 ? -3.030 7.964 22.560 1.00 63.44 102 TRP A C 1
ATOM 759 O O . TRP A 1 102 ? -3.228 8.930 23.290 1.00 63.44 102 TRP A O 1
ATOM 769 N N . LEU A 1 103 ? -3.651 7.822 21.383 1.00 59.94 103 LEU A N 1
ATOM 770 C CA . LEU A 1 103 ? -4.593 8.807 20.849 1.00 59.94 103 LEU A CA 1
ATOM 771 C C . LEU A 1 103 ? -5.875 8.912 21.693 1.00 59.94 103 LEU A C 1
ATOM 773 O O . LEU A 1 103 ? -6.441 9.996 21.807 1.00 59.94 103 LEU A O 1
ATOM 777 N N . ARG A 1 104 ? -6.338 7.788 22.262 1.00 63.00 104 ARG A N 1
ATOM 778 C CA . ARG A 1 104 ? -7.553 7.729 23.087 1.00 63.00 104 ARG A CA 1
ATOM 779 C C . ARG A 1 104 ? -7.329 8.258 24.502 1.00 63.00 104 ARG A C 1
ATOM 781 O O . ARG A 1 104 ? -8.143 9.035 24.988 1.00 63.00 104 ARG A O 1
ATOM 788 N N . ASP A 1 105 ? -6.249 7.823 25.145 1.00 62.47 105 ASP A N 1
ATOM 789 C CA . ASP A 1 105 ? -6.058 7.997 26.588 1.00 62.47 105 ASP A CA 1
ATOM 790 C C . ASP A 1 105 ? -5.017 9.091 26.916 1.00 62.47 105 ASP A C 1
ATOM 792 O O . ASP A 1 105 ? -4.893 9.498 28.066 1.00 62.47 105 ASP A O 1
ATOM 796 N N . GLY A 1 106 ? -4.259 9.600 25.931 1.00 55.12 106 GLY A N 1
ATOM 797 C CA . GLY A 1 106 ? -3.250 10.661 26.106 1.00 55.12 106 GLY A CA 1
ATOM 798 C C . GLY A 1 106 ? -2.029 10.268 26.953 1.00 55.12 106 GLY A C 1
ATOM 799 O O . GLY A 1 106 ? -1.053 11.017 27.037 1.00 55.12 106 GLY A O 1
ATOM 800 N N . GLU A 1 107 ? -2.055 9.088 27.569 1.00 50.75 107 GLU A N 1
ATOM 801 C CA . GLU A 1 107 ? -0.999 8.547 28.413 1.00 50.75 107 GLU A CA 1
ATOM 802 C C . GLU A 1 107 ? 0.018 7.740 27.600 1.00 50.75 107 GLU A C 1
ATOM 804 O O . GLU A 1 107 ? -0.298 7.087 26.604 1.00 50.75 107 GLU A O 1
ATOM 809 N N . ARG A 1 108 ? 1.287 7.800 28.022 1.00 54.31 108 ARG A N 1
ATOM 810 C CA . ARG A 1 108 ? 2.402 7.122 27.346 1.00 54.31 108 ARG A CA 1
ATOM 811 C C . ARG A 1 108 ? 2.123 5.621 27.268 1.00 54.31 108 ARG A C 1
ATOM 813 O O . ARG A 1 108 ? 2.096 4.945 28.295 1.00 54.31 108 ARG A O 1
ATOM 820 N N . ALA A 1 109 ? 1.976 5.098 26.052 1.00 54.59 109 ALA A N 1
ATOM 821 C CA . ALA A 1 109 ? 1.838 3.666 25.831 1.00 54.59 109 ALA A CA 1
ATOM 822 C C . ALA A 1 109 ? 3.050 2.930 26.435 1.00 54.59 109 ALA A C 1
ATOM 824 O O . ALA A 1 109 ? 4.194 3.164 26.046 1.00 54.59 109 ALA A O 1
ATOM 825 N N . THR A 1 110 ? 2.808 2.057 27.412 1.00 56.50 110 THR A N 1
ATOM 826 C CA . THR A 1 110 ? 3.843 1.206 28.008 1.00 56.50 110 THR A CA 1
ATOM 827 C C . THR A 1 110 ? 3.973 -0.094 27.218 1.00 56.50 110 THR A C 1
ATOM 829 O O . THR A 1 110 ? 2.980 -0.697 26.808 1.00 56.50 110 THR A O 1
ATOM 832 N N . ILE A 1 111 ? 5.213 -0.563 27.037 1.00 55.16 111 ILE A N 1
ATOM 833 C CA . ILE A 1 111 ? 5.560 -1.792 26.293 1.00 55.16 111 ILE A CA 1
ATOM 834 C C . ILE A 1 111 ? 4.776 -3.015 26.819 1.00 55.16 111 ILE A C 1
ATOM 836 O O . ILE A 1 111 ? 4.382 -3.888 26.049 1.00 55.16 111 ILE A O 1
ATOM 840 N N . ALA A 1 112 ? 4.462 -3.049 28.119 1.00 54.62 112 ALA A N 1
ATOM 841 C CA . ALA A 1 112 ? 3.676 -4.112 28.745 1.00 54.62 112 ALA A CA 1
ATOM 842 C C . ALA A 1 112 ? 2.222 -4.191 28.233 1.00 54.62 112 ALA A C 1
ATOM 844 O O . ALA A 1 112 ? 1.702 -5.289 28.051 1.00 54.62 112 ALA A O 1
ATOM 845 N N . GLY A 1 113 ? 1.583 -3.053 27.935 1.00 59.00 113 GLY A N 1
ATOM 846 C CA . GLY A 1 113 ? 0.242 -3.020 27.338 1.00 59.00 113 GLY A CA 1
ATOM 847 C C . GLY A 1 113 ? 0.231 -3.391 25.851 1.00 59.00 113 GLY A C 1
ATOM 848 O O . GLY A 1 113 ? -0.806 -3.791 25.326 1.00 59.00 113 GLY A O 1
ATOM 849 N N . MET A 1 114 ? 1.385 -3.287 25.184 1.00 54.31 114 MET A N 1
ATOM 850 C CA . MET A 1 114 ? 1.584 -3.667 23.782 1.00 54.31 114 MET A CA 1
ATOM 851 C C . MET A 1 114 ? 1.699 -5.188 23.610 1.00 54.31 114 MET A C 1
ATOM 853 O O . MET A 1 114 ? 1.228 -5.744 22.620 1.00 54.31 114 MET A O 1
ATOM 857 N N . ALA A 1 115 ? 2.246 -5.880 24.614 1.00 59.62 115 ALA A N 1
ATOM 858 C CA . ALA A 1 115 ? 2.341 -7.338 24.633 1.00 59.62 115 ALA A CA 1
ATOM 859 C C . ALA A 1 115 ? 0.971 -8.034 24.734 1.00 59.62 115 ALA A C 1
ATOM 861 O O . ALA A 1 115 ? 0.834 -9.175 24.303 1.00 59.62 115 ALA A O 1
ATOM 862 N N . THR A 1 116 ? -0.062 -7.371 25.261 1.00 66.12 116 THR A N 1
ATOM 863 C CA . THR A 1 116 ? -1.388 -7.984 25.457 1.00 66.12 116 THR A CA 1
ATOM 864 C C . THR A 1 116 ? -2.111 -8.272 24.135 1.00 66.12 116 THR A C 1
ATOM 866 O O . THR A 1 116 ? -2.850 -9.249 24.037 1.00 66.12 116 THR A O 1
ATOM 869 N N . HIS A 1 117 ? -1.844 -7.484 23.088 1.00 66.75 117 HIS A N 1
ATOM 870 C CA . HIS A 1 117 ? -2.546 -7.558 21.799 1.00 66.75 117 HIS A CA 1
ATOM 871 C C . HIS A 1 117 ? -1.642 -7.986 20.631 1.00 66.75 117 HIS A C 1
ATOM 873 O O . HIS A 1 117 ? -2.044 -7.918 19.470 1.00 66.75 117 HIS A O 1
ATOM 879 N N . TRP A 1 118 ? -0.441 -8.509 20.914 1.00 71.12 118 TRP A N 1
ATOM 880 C CA . TRP A 1 118 ? 0.546 -8.878 19.886 1.00 71.12 118 TRP A CA 1
ATOM 881 C C . TRP A 1 118 ? 0.009 -9.880 18.851 1.00 71.12 118 TRP A C 1
ATOM 883 O O . TRP A 1 118 ? 0.341 -9.788 17.674 1.00 71.12 118 TRP A O 1
ATOM 893 N N . LYS A 1 119 ? -0.869 -10.810 19.262 1.00 75.88 119 LYS A N 1
ATOM 894 C CA . LYS A 1 119 ? -1.500 -11.780 18.350 1.00 75.88 119 LYS A CA 1
ATOM 895 C C . LYS A 1 119 ? -2.441 -11.110 17.348 1.00 75.88 119 LYS A C 1
ATOM 897 O O . LYS A 1 119 ? -2.519 -11.547 16.204 1.00 75.88 119 LYS A O 1
ATOM 902 N N . GLN A 1 120 ? -3.144 -10.055 17.764 1.00 76.19 120 GLN A N 1
ATOM 903 C CA . GLN A 1 120 ? -4.008 -9.276 16.875 1.00 76.19 120 GLN A CA 1
ATOM 904 C C . GLN A 1 120 ? -3.167 -8.455 15.894 1.00 76.19 120 GLN A C 1
ATOM 906 O O . GLN A 1 120 ? -3.468 -8.453 14.702 1.00 76.19 120 GLN A O 1
ATOM 911 N N . ALA A 1 121 ? -2.073 -7.852 16.371 1.00 76.19 121 ALA A N 1
ATOM 912 C CA . ALA A 1 121 ? -1.109 -7.150 15.527 1.00 76.19 121 ALA A CA 1
ATOM 913 C C . ALA A 1 121 ? -0.449 -8.074 14.494 1.00 76.19 121 ALA A C 1
ATOM 915 O O . ALA A 1 121 ? -0.393 -7.740 13.313 1.00 76.19 121 ALA A O 1
ATOM 916 N N . LEU A 1 122 ? -0.026 -9.273 14.905 1.00 81.31 122 LEU A N 1
ATOM 917 C CA . LEU A 1 122 ? 0.549 -10.267 13.999 1.00 81.31 122 LEU A CA 1
ATOM 918 C C . LEU A 1 122 ? -0.480 -10.754 12.968 1.00 81.31 122 LEU A C 1
ATOM 920 O O . LEU A 1 122 ? -0.157 -10.890 11.791 1.00 81.31 122 LEU A O 1
ATOM 924 N N . GLY A 1 123 ? -1.728 -10.980 13.391 1.00 84.00 123 GLY A N 1
ATOM 925 C CA . GLY A 1 123 ? -2.823 -11.349 12.492 1.00 84.00 123 GLY A CA 1
ATOM 926 C C . GLY A 1 123 ? -3.143 -10.258 11.467 1.00 84.00 123 GLY A C 1
ATOM 927 O O . GLY A 1 123 ? -3.379 -10.566 10.301 1.00 84.00 123 GLY A O 1
ATOM 928 N N . LEU A 1 124 ? -3.100 -8.986 11.876 1.00 84.00 124 LEU A N 1
ATOM 929 C CA . LEU A 1 124 ? -3.261 -7.839 10.982 1.00 84.00 124 LEU A CA 1
ATOM 930 C C . LEU A 1 124 ? -2.088 -7.712 9.999 1.00 84.00 124 LEU A C 1
ATOM 932 O O . LEU A 1 124 ? -2.315 -7.510 8.807 1.00 84.00 124 LEU A O 1
ATOM 936 N N . ALA A 1 125 ? -0.850 -7.875 10.477 1.00 85.12 125 ALA A N 1
ATOM 937 C CA . ALA A 1 125 ? 0.342 -7.875 9.632 1.00 85.12 125 ALA A CA 1
ATOM 938 C C . ALA A 1 125 ? 0.260 -8.982 8.575 1.00 85.12 125 ALA A C 1
ATOM 940 O O . ALA A 1 125 ? 0.410 -8.712 7.387 1.00 85.12 125 ALA A O 1
ATOM 941 N N . ALA A 1 126 ? -0.057 -10.211 8.995 1.00 86.62 126 ALA A N 1
ATOM 942 C CA . ALA A 1 126 ? -0.229 -11.347 8.097 1.00 86.62 126 ALA A CA 1
ATOM 943 C C . ALA A 1 126 ? -1.333 -11.087 7.063 1.00 86.62 126 ALA A C 1
ATOM 945 O O . ALA A 1 126 ? -1.130 -11.336 5.879 1.00 86.62 126 ALA A O 1
ATOM 946 N N . PHE A 1 127 ? -2.471 -10.527 7.482 1.00 88.31 127 PHE A N 1
ATOM 947 C CA . PHE A 1 127 ? -3.551 -10.156 6.569 1.00 88.31 127 PHE A CA 1
ATOM 948 C C . PHE A 1 127 ? -3.106 -9.134 5.519 1.00 88.31 127 PHE A C 1
ATOM 950 O O . PHE A 1 127 ? -3.370 -9.328 4.335 1.00 88.31 127 PHE A O 1
ATOM 957 N N . ARG A 1 128 ? -2.392 -8.077 5.928 1.00 87.00 128 ARG A N 1
ATOM 958 C CA . ARG A 1 128 ? -1.859 -7.064 5.005 1.00 87.00 128 ARG A CA 1
ATOM 959 C C . ARG A 1 128 ? -0.841 -7.660 4.035 1.00 87.00 128 ARG A C 1
ATOM 961 O O . ARG A 1 128 ? -0.948 -7.411 2.840 1.00 87.00 128 ARG A O 1
ATOM 968 N N . VAL A 1 129 ? 0.084 -8.491 4.522 1.00 85.62 129 VAL A N 1
ATOM 969 C CA . VAL A 1 129 ? 1.059 -9.192 3.669 1.00 85.62 129 VAL A CA 1
ATOM 970 C C . VAL A 1 129 ? 0.345 -10.070 2.647 1.00 85.62 129 VAL A C 1
ATOM 972 O O . VAL A 1 129 ? 0.639 -9.966 1.463 1.00 85.62 129 VAL A O 1
ATOM 975 N N . VAL A 1 130 ? -0.621 -10.889 3.071 1.00 89.31 130 VAL A N 1
ATOM 976 C CA . VAL A 1 130 ? -1.394 -11.749 2.162 1.00 89.31 130 VAL A CA 1
ATOM 977 C C . VAL A 1 130 ? -2.151 -10.914 1.132 1.00 89.31 130 VAL A C 1
ATOM 979 O O . VAL A 1 130 ? -2.092 -11.225 -0.053 1.00 89.31 130 VAL A O 1
ATOM 982 N N . LEU A 1 131 ? -2.816 -9.833 1.546 1.00 86.19 131 LEU A N 1
ATOM 983 C CA . LEU A 1 131 ? -3.548 -8.952 0.636 1.00 86.19 131 LEU A CA 1
ATOM 984 C C . LEU A 1 131 ? -2.624 -8.323 -0.419 1.00 86.19 131 LEU A C 1
ATOM 986 O O . LEU A 1 131 ? -2.953 -8.321 -1.604 1.00 86.19 131 LEU A O 1
ATOM 990 N N . SER A 1 132 ? -1.451 -7.839 -0.006 1.00 81.50 132 SER A N 1
ATOM 991 C CA . SER A 1 132 ? -0.447 -7.296 -0.923 1.00 81.50 132 SER A CA 1
ATOM 992 C C . SER A 1 132 ? 0.134 -8.368 -1.841 1.00 81.50 132 SER A C 1
ATOM 994 O O . SER A 1 132 ? 0.260 -8.125 -3.036 1.00 81.50 132 SER A O 1
ATOM 996 N N . LEU A 1 133 ? 0.432 -9.564 -1.325 1.00 87.00 133 LEU A N 1
ATOM 997 C CA . LEU A 1 133 ? 0.919 -10.686 -2.128 1.00 87.00 133 LEU A CA 1
ATOM 998 C C . LEU A 1 133 ? -0.105 -11.132 -3.168 1.00 87.00 133 LEU A C 1
ATOM 1000 O O . LEU A 1 133 ? 0.286 -11.436 -4.285 1.00 87.00 133 LEU A O 1
ATOM 1004 N N . VAL A 1 134 ? -1.400 -11.132 -2.844 1.00 87.38 134 VAL A N 1
ATOM 1005 C CA . VAL A 1 134 ? -2.459 -11.398 -3.828 1.00 87.38 134 VAL A CA 1
ATOM 1006 C C . VAL A 1 134 ? -2.440 -10.334 -4.925 1.00 87.38 134 VAL A C 1
ATOM 1008 O O . VAL A 1 134 ? -2.450 -10.684 -6.103 1.00 87.38 134 VAL A O 1
ATOM 1011 N N . GLY A 1 135 ? -2.336 -9.051 -4.564 1.00 82.31 135 GLY A N 1
ATOM 1012 C CA . GLY A 1 135 ? -2.186 -7.966 -5.539 1.00 82.31 135 GLY A CA 1
ATOM 1013 C C . GLY A 1 135 ? -0.957 -8.145 -6.439 1.00 82.31 135 GLY A C 1
ATOM 1014 O O . GLY A 1 135 ? -1.076 -8.086 -7.662 1.00 82.31 135 GLY A O 1
ATOM 1015 N N . PHE A 1 136 ? 0.207 -8.438 -5.851 1.00 82.38 136 PHE A N 1
ATOM 1016 C CA . PHE A 1 136 ? 1.453 -8.686 -6.583 1.00 82.38 136 PHE A CA 1
ATOM 1017 C C . PHE A 1 136 ? 1.411 -9.955 -7.435 1.00 82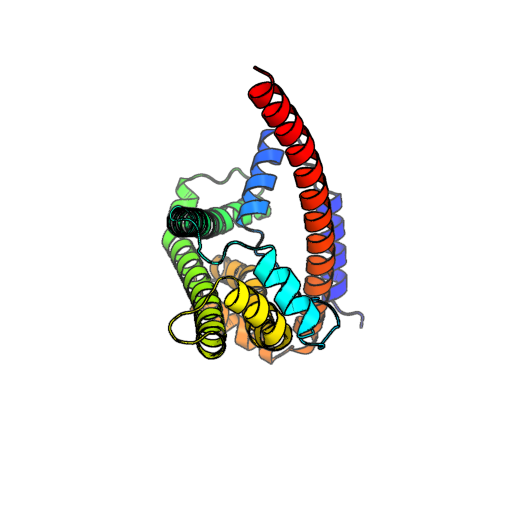.38 136 PHE A C 1
ATOM 1019 O O . PHE A 1 136 ? 1.980 -9.968 -8.519 1.00 82.38 136 PHE A O 1
ATOM 1026 N N . ALA A 1 137 ? 0.741 -11.013 -6.981 1.00 87.19 137 ALA A N 1
ATOM 1027 C CA . ALA A 1 137 ? 0.610 -12.256 -7.731 1.00 87.19 137 ALA A CA 1
ATOM 1028 C C . ALA A 1 137 ? -0.260 -12.058 -8.973 1.00 87.19 137 ALA A C 1
ATOM 1030 O O . ALA A 1 137 ? 0.109 -12.508 -10.053 1.00 87.19 137 ALA A O 1
ATOM 1031 N N . VAL A 1 138 ? -1.382 -11.343 -8.841 1.00 85.12 138 VAL A N 1
ATOM 1032 C CA . VAL A 1 138 ? -2.230 -11.004 -9.990 1.00 85.12 138 VAL A CA 1
ATOM 1033 C C . VAL A 1 138 ? -1.472 -10.098 -10.962 1.00 85.12 138 VAL A C 1
ATOM 1035 O O . VAL A 1 138 ? -1.477 -10.356 -12.162 1.00 85.12 138 VAL A O 1
ATOM 1038 N N . LEU A 1 139 ? -0.763 -9.090 -10.448 1.00 79.25 139 LEU A N 1
ATOM 1039 C CA . LEU A 1 139 ? 0.114 -8.230 -11.242 1.00 79.25 139 LEU A CA 1
ATOM 1040 C C . LEU A 1 139 ? 1.168 -9.036 -12.013 1.00 79.25 139 LEU A C 1
ATOM 1042 O O . LEU A 1 139 ? 1.294 -8.901 -13.226 1.00 79.25 139 LEU A O 1
ATOM 1046 N N . GLY A 1 140 ? 1.909 -9.887 -11.305 1.00 82.12 140 GLY A N 1
ATOM 1047 C CA . GLY A 1 140 ? 2.965 -10.714 -11.875 1.00 82.12 140 GLY A CA 1
ATOM 1048 C C . GLY A 1 140 ? 2.429 -11.695 -12.911 1.00 82.12 140 GLY A C 1
ATOM 1049 O O . GLY A 1 140 ? 3.054 -11.866 -13.951 1.00 82.12 140 GLY A O 1
ATOM 1050 N N . ALA A 1 141 ? 1.249 -12.277 -12.678 1.00 85.25 141 ALA A N 1
ATOM 1051 C CA . ALA A 1 141 ? 0.593 -13.154 -13.642 1.00 85.25 141 ALA A CA 1
ATOM 1052 C C . ALA A 1 141 ? 0.231 -12.408 -14.934 1.00 85.25 141 ALA A C 1
ATOM 1054 O O . ALA A 1 141 ? 0.536 -12.900 -16.016 1.00 85.25 141 ALA A O 1
ATOM 1055 N N . LEU A 1 142 ? -0.360 -11.212 -14.835 1.00 80.94 142 LEU A N 1
ATOM 1056 C CA . LEU A 1 142 ? -0.707 -10.395 -16.004 1.00 80.94 142 LEU A CA 1
ATOM 1057 C C . LEU A 1 142 ? 0.531 -10.015 -16.817 1.00 80.94 142 LEU A C 1
ATOM 1059 O O . LEU A 1 142 ? 0.558 -10.203 -18.031 1.00 80.94 142 LEU A O 1
ATOM 1063 N N . ILE A 1 143 ? 1.578 -9.552 -16.136 1.00 79.19 143 ILE A N 1
ATOM 1064 C CA . ILE A 1 143 ? 2.853 -9.220 -16.770 1.00 79.19 143 ILE A CA 1
ATOM 1065 C C . ILE A 1 143 ? 3.448 -10.458 -17.452 1.00 79.19 143 ILE A C 1
ATOM 1067 O O . ILE A 1 143 ? 3.813 -10.386 -18.619 1.00 79.19 143 ILE A O 1
ATOM 1071 N N . ALA A 1 144 ? 3.478 -11.609 -16.776 1.00 83.69 144 ALA A N 1
ATOM 1072 C CA . ALA A 1 144 ? 4.012 -12.846 -17.344 1.00 83.69 144 ALA A CA 1
ATOM 1073 C C . ALA A 1 144 ? 3.236 -13.312 -18.588 1.00 83.69 144 ALA A C 1
ATOM 1075 O O . ALA A 1 144 ? 3.842 -13.799 -19.541 1.00 83.69 144 ALA A O 1
ATOM 1076 N N . THR A 1 145 ? 1.907 -13.134 -18.622 1.00 82.88 145 THR A N 1
ATOM 1077 C CA . THR A 1 145 ? 1.119 -13.442 -19.830 1.00 82.88 145 THR A CA 1
ATOM 1078 C C . THR A 1 145 ? 1.439 -12.535 -21.016 1.00 82.88 145 THR A C 1
ATOM 1080 O O . THR A 1 145 ? 1.214 -12.932 -22.155 1.00 82.88 145 THR A O 1
ATOM 1083 N N . ALA A 1 146 ? 1.969 -11.343 -20.757 1.00 79.81 146 ALA A N 1
ATOM 1084 C CA . ALA A 1 146 ? 2.278 -10.350 -21.774 1.00 79.81 146 ALA A CA 1
ATOM 1085 C C . ALA A 1 146 ? 3.688 -10.481 -22.341 1.00 79.81 146 ALA A C 1
ATOM 1087 O O . ALA A 1 146 ? 3.906 -10.238 -23.524 1.00 79.81 146 ALA A O 1
ATOM 1088 N N . THR A 1 147 ? 4.648 -10.827 -21.483 1.00 81.69 147 THR A N 1
ATOM 1089 C CA . THR A 1 147 ? 6.074 -10.765 -21.812 1.00 81.69 147 THR A CA 1
ATOM 1090 C C . THR A 1 147 ? 6.664 -12.112 -22.243 1.00 81.69 147 THR A C 1
ATOM 1092 O O . THR A 1 147 ? 7.709 -12.139 -22.886 1.00 81.69 147 THR A O 1
ATOM 1095 N N . GLY A 1 148 ? 5.990 -13.236 -21.968 1.00 78.38 148 GLY A N 1
ATOM 1096 C CA . GLY A 1 148 ? 6.431 -14.566 -22.404 1.00 78.38 148 GLY A CA 1
ATOM 1097 C C . GLY A 1 148 ? 7.544 -15.177 -21.537 1.00 78.38 148 GLY A C 1
ATOM 1098 O O . GLY A 1 148 ? 7.717 -14.809 -20.378 1.00 78.38 148 GLY A O 1
ATOM 1099 N N . ALA A 1 149 ? 8.258 -16.176 -22.075 1.00 74.94 149 ALA A N 1
ATOM 1100 C CA . ALA A 1 149 ? 9.209 -17.000 -21.310 1.00 74.94 149 ALA A CA 1
ATOM 1101 C C . ALA A 1 149 ? 10.589 -16.348 -21.097 1.00 74.94 149 ALA A C 1
ATOM 1103 O O . ALA A 1 149 ? 11.191 -16.563 -20.048 1.00 74.94 149 ALA A O 1
ATOM 1104 N N . ASP A 1 150 ? 11.046 -15.523 -22.046 1.00 76.69 150 ASP A N 1
ATOM 1105 C CA . ASP A 1 150 ? 12.342 -14.829 -22.004 1.00 76.69 150 ASP A CA 1
ATOM 1106 C C . ASP A 1 150 ? 12.150 -13.303 -22.117 1.00 76.69 150 ASP A C 1
ATOM 1108 O O . ASP A 1 150 ? 12.463 -12.703 -23.148 1.00 76.69 150 ASP A O 1
ATOM 1112 N N . PRO A 1 151 ? 11.574 -12.659 -21.087 1.00 76.75 151 PRO A N 1
ATOM 1113 C CA . PRO A 1 151 ? 11.177 -11.259 -21.162 1.00 76.75 151 PRO A CA 1
ATOM 1114 C C . PRO A 1 151 ? 12.366 -10.304 -21.004 1.00 76.75 151 PRO A C 1
ATOM 1116 O O . PRO A 1 151 ? 13.172 -10.435 -20.077 1.00 76.75 151 PRO A O 1
ATOM 1119 N N . THR A 1 152 ? 12.442 -9.287 -21.864 1.00 79.12 152 THR A N 1
ATOM 1120 C CA . THR A 1 152 ? 13.415 -8.193 -21.724 1.00 79.12 152 THR A CA 1
ATOM 1121 C C . THR A 1 152 ? 12.890 -7.095 -20.794 1.00 79.12 152 THR A C 1
ATOM 1123 O O . THR A 1 152 ? 1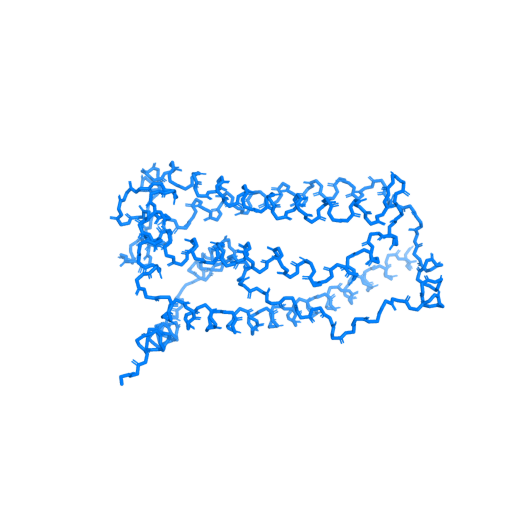1.696 -7.017 -20.496 1.00 79.12 152 THR A O 1
ATOM 1126 N N . LEU A 1 153 ? 13.769 -6.200 -20.326 1.00 75.69 153 LEU A N 1
ATOM 1127 C CA . LEU A 1 153 ? 13.362 -5.073 -19.475 1.00 75.69 153 LEU A CA 1
ATOM 1128 C C . LEU A 1 153 ? 12.325 -4.167 -20.160 1.00 75.69 153 LEU A C 1
ATOM 1130 O O . LEU A 1 153 ? 11.405 -3.667 -19.509 1.00 75.69 153 LEU A O 1
ATOM 1134 N N . THR A 1 154 ? 12.443 -3.982 -21.471 1.00 74.25 154 THR A N 1
ATOM 1135 C CA . THR A 1 154 ? 11.511 -3.152 -22.230 1.00 74.25 154 THR A CA 1
ATOM 1136 C C . THR A 1 154 ? 10.136 -3.805 -22.348 1.00 74.25 154 THR A C 1
ATOM 1138 O O . THR A 1 154 ? 9.127 -3.109 -22.247 1.00 74.25 154 THR A O 1
ATOM 1141 N N . ASP A 1 155 ? 10.068 -5.137 -22.436 1.00 79.06 155 ASP A N 1
ATOM 1142 C CA . ASP A 1 155 ? 8.794 -5.868 -22.421 1.00 79.06 155 ASP A CA 1
ATOM 1143 C C . ASP A 1 155 ? 8.039 -5.655 -21.104 1.00 79.06 155 ASP A C 1
ATOM 1145 O O . ASP A 1 155 ? 6.830 -5.429 -21.114 1.00 79.06 155 ASP A O 1
ATOM 1149 N N . TYR A 1 156 ? 8.748 -5.625 -19.970 1.00 76.94 156 TYR A N 1
ATOM 1150 C CA . TYR A 1 156 ? 8.149 -5.293 -18.674 1.00 76.94 156 TYR A CA 1
ATOM 1151 C C . TYR A 1 156 ? 7.595 -3.864 -18.625 1.00 76.94 156 TYR A C 1
ATOM 1153 O O . TYR A 1 156 ? 6.504 -3.645 -18.095 1.00 76.94 156 TYR A O 1
ATOM 1161 N N . LEU A 1 157 ? 8.328 -2.890 -19.174 1.00 74.06 157 LEU A N 1
ATOM 1162 C CA . LEU A 1 157 ? 7.896 -1.490 -19.207 1.00 74.06 157 LEU A CA 1
ATOM 1163 C C . LEU A 1 157 ? 6.652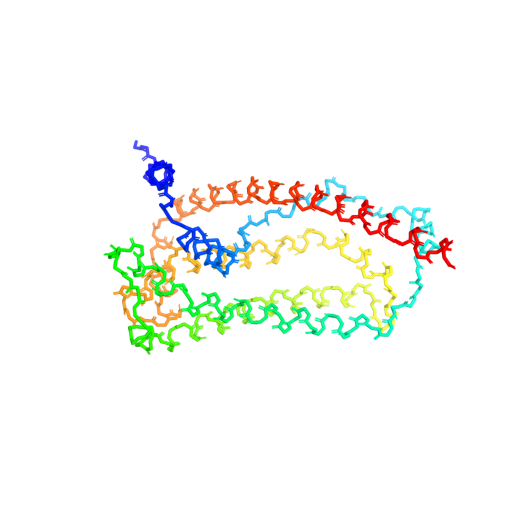 -1.303 -20.081 1.00 74.06 157 LEU A C 1
ATOM 1165 O O . LEU A 1 157 ? 5.712 -0.617 -19.673 1.00 74.06 157 LEU A O 1
ATOM 1169 N N . PHE A 1 158 ? 6.614 -1.945 -21.250 1.00 75.19 158 PHE A N 1
ATOM 1170 C CA . PHE A 1 158 ? 5.451 -1.879 -22.130 1.00 75.19 158 PHE A CA 1
ATOM 1171 C C . PHE A 1 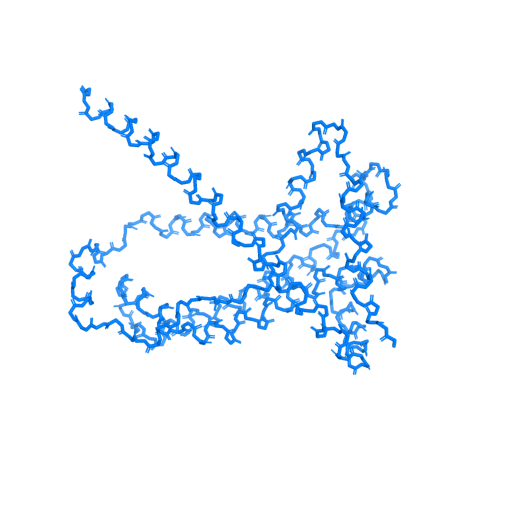158 ? 4.253 -2.619 -21.550 1.00 75.19 158 PHE A C 1
ATOM 1173 O O . PHE A 1 158 ? 3.164 -2.044 -21.534 1.00 75.19 158 PHE A O 1
ATOM 1180 N N . ALA A 1 159 ? 4.447 -3.809 -20.976 1.00 77.25 159 ALA A N 1
ATOM 1181 C CA . ALA A 1 159 ? 3.384 -4.517 -20.273 1.00 77.25 159 ALA A CA 1
ATOM 1182 C C . ALA A 1 159 ? 2.780 -3.630 -19.173 1.00 77.25 159 ALA A C 1
ATOM 1184 O O . ALA A 1 159 ? 1.565 -3.451 -19.107 1.00 77.25 159 ALA A O 1
ATOM 1185 N N . LEU A 1 160 ? 3.612 -2.979 -18.356 1.00 71.81 160 LEU A N 1
ATOM 1186 C CA . LEU A 1 160 ? 3.123 -2.092 -17.299 1.00 71.81 160 LEU A CA 1
ATOM 1187 C C . LEU A 1 160 ? 2.288 -0.919 -17.846 1.00 71.81 160 LEU A C 1
ATOM 1189 O O . LEU A 1 160 ? 1.316 -0.515 -17.207 1.00 71.81 160 LEU A O 1
ATOM 1193 N N . SER A 1 161 ? 2.636 -0.401 -19.028 1.00 68.94 161 SER A N 1
ATOM 1194 C CA . SER A 1 161 ? 1.871 0.659 -19.695 1.00 68.94 161 SER A CA 1
ATOM 1195 C C . SER A 1 161 ? 0.536 0.165 -20.269 1.00 68.94 161 SER A C 1
ATOM 1197 O O . SER A 1 161 ? -0.483 0.841 -20.133 1.00 68.94 161 SER A O 1
ATOM 1199 N N . GLU A 1 162 ? 0.517 -1.035 -20.850 1.00 71.94 162 GLU A N 1
ATOM 1200 C CA . GLU A 1 162 ? -0.642 -1.604 -21.540 1.00 71.94 162 GLU A CA 1
ATOM 1201 C C . GLU A 1 162 ? -1.706 -2.111 -20.560 1.00 71.94 162 GLU A C 1
ATOM 1203 O O . GLU A 1 162 ? -2.907 -1.920 -20.766 1.00 71.94 162 GLU A O 1
ATOM 1208 N N . TYR A 1 163 ? -1.285 -2.666 -19.422 1.00 71.56 163 TYR A N 1
ATOM 1209 C CA . TYR A 1 163 ? -2.212 -3.152 -18.403 1.00 71.56 163 TYR A CA 1
ATOM 1210 C C . TYR A 1 163 ? -2.750 -2.064 -17.481 1.00 71.56 163 TYR A C 1
ATOM 1212 O O . TYR A 1 163 ? -3.472 -2.414 -16.558 1.00 71.56 163 TYR A O 1
ATOM 1220 N N . GLY A 1 164 ? -2.501 -0.769 -17.707 1.00 69.62 164 GLY A N 1
ATOM 1221 C CA . GLY A 1 164 ? -2.934 0.313 -16.806 1.00 69.62 164 GLY A CA 1
ATOM 1222 C C . GLY A 1 164 ? -4.384 0.194 -16.297 1.00 69.62 164 GLY A C 1
ATOM 1223 O O . GLY A 1 164 ? -4.643 0.332 -15.101 1.00 69.62 164 GLY A O 1
ATOM 1224 N N . ILE A 1 165 ? -5.329 -0.162 -17.176 1.00 70.81 165 ILE A N 1
ATOM 1225 C CA . ILE A 1 165 ? -6.741 -0.390 -16.812 1.00 70.81 165 ILE A CA 1
ATOM 1226 C C . ILE A 1 165 ? -6.919 -1.668 -15.976 1.00 70.81 165 ILE A C 1
ATOM 1228 O O . ILE A 1 165 ? -7.665 -1.678 -14.998 1.00 70.81 165 ILE A O 1
ATOM 1232 N N . VAL A 1 166 ? -6.226 -2.751 -16.321 1.00 70.75 166 VAL A N 1
ATOM 1233 C CA . VAL A 1 166 ? -6.282 -4.020 -15.578 1.00 70.75 166 VAL A CA 1
ATOM 1234 C C . VAL A 1 166 ? -5.620 -3.879 -14.202 1.00 70.75 166 VAL A C 1
ATOM 1236 O O . VAL A 1 166 ? -6.137 -4.377 -13.203 1.00 70.75 166 VAL A O 1
ATOM 1239 N N . LEU A 1 167 ? -4.538 -3.107 -14.118 1.00 68.94 167 LEU A N 1
ATOM 1240 C CA . LEU A 1 167 ? -3.898 -2.697 -12.873 1.00 68.94 167 LEU A CA 1
ATOM 1241 C C . LEU A 1 167 ? -4.861 -1.906 -11.996 1.00 68.94 167 LEU A C 1
ATOM 1243 O O . LEU A 1 167 ? -4.910 -2.140 -10.793 1.00 68.94 167 LEU A O 1
ATOM 1247 N N . ALA A 1 168 ? -5.677 -1.027 -12.584 1.00 72.25 168 ALA A N 1
ATOM 1248 C CA . ALA A 1 168 ? -6.735 -0.337 -11.857 1.00 72.25 168 ALA A CA 1
ATOM 1249 C C . ALA A 1 168 ? -7.796 -1.308 -11.322 1.00 72.25 168 ALA A C 1
ATOM 1251 O O . ALA A 1 168 ? -8.191 -1.198 -10.163 1.00 72.25 168 ALA A O 1
ATOM 1252 N N . LEU A 1 169 ? -8.210 -2.297 -12.119 1.00 76.31 169 LEU A N 1
ATOM 1253 C CA . LEU A 1 169 ? -9.207 -3.296 -11.715 1.00 76.31 169 LEU A CA 1
ATOM 1254 C C . LEU A 1 169 ? -8.757 -4.171 -10.540 1.00 76.31 169 LEU A C 1
ATOM 1256 O O . LEU A 1 169 ? -9.606 -4.680 -9.816 1.00 76.31 169 LEU A O 1
ATOM 1260 N N . VAL A 1 170 ? -7.453 -4.334 -10.325 1.00 76.00 170 VAL A N 1
ATOM 1261 C CA . VAL A 1 170 ? -6.898 -5.125 -9.212 1.00 76.00 170 VAL A CA 1
ATOM 1262 C C . VAL A 1 170 ? -6.468 -4.224 -8.053 1.00 76.00 170 VAL A C 1
ATOM 1264 O O . VAL A 1 170 ? -6.771 -4.493 -6.886 1.00 76.00 170 VAL A O 1
ATOM 1267 N N . GLY A 1 171 ? -5.790 -3.123 -8.370 1.00 75.06 171 GLY A N 1
ATOM 1268 C CA . GLY A 1 171 ? -5.262 -2.150 -7.419 1.00 75.06 171 GLY A CA 1
ATOM 1269 C C . GLY A 1 171 ? -6.355 -1.400 -6.664 1.00 75.06 171 GLY A C 1
ATOM 1270 O O . GLY A 1 171 ? -6.254 -1.228 -5.452 1.00 75.06 171 GLY A O 1
ATOM 1271 N N . VAL A 1 172 ? -7.440 -1.007 -7.339 1.00 77.81 172 VAL A N 1
ATOM 1272 C CA . VAL A 1 172 ? -8.536 -0.276 -6.686 1.00 77.81 172 VAL A CA 1
ATOM 1273 C C . VAL A 1 172 ? -9.244 -1.149 -5.640 1.00 77.81 172 VAL A C 1
ATOM 1275 O O . VAL A 1 172 ? -9.335 -0.710 -4.493 1.00 77.81 172 VAL A O 1
ATOM 1278 N N . PRO A 1 173 ? -9.690 -2.389 -5.936 1.00 81.75 173 PRO A N 1
ATOM 1279 C CA . PRO A 1 173 ? -10.294 -3.246 -4.916 1.00 81.75 173 PRO A CA 1
ATOM 1280 C C . PRO A 1 173 ? -9.352 -3.572 -3.757 1.00 81.75 173 PRO A C 1
ATOM 1282 O O . PRO A 1 173 ? -9.761 -3.489 -2.600 1.00 81.75 173 PRO A O 1
ATOM 1285 N N . THR A 1 174 ? -8.089 -3.906 -4.040 1.00 78.75 174 THR A N 1
ATOM 1286 C CA . THR A 1 174 ? -7.100 -4.204 -2.986 1.00 78.75 174 THR A CA 1
ATOM 1287 C C . THR A 1 174 ? -6.832 -2.987 -2.101 1.00 78.75 174 THR A C 1
ATOM 1289 O O . THR A 1 174 ? -6.819 -3.117 -0.876 1.00 78.75 174 THR A O 1
ATOM 1292 N N . GLY A 1 175 ? -6.730 -1.793 -2.691 1.00 78.50 175 GLY A N 1
ATOM 1293 C CA . GLY A 1 175 ? -6.621 -0.524 -1.973 1.00 78.50 175 GLY A CA 1
ATOM 1294 C C . GLY A 1 175 ? -7.851 -0.210 -1.117 1.00 78.50 175 GLY A C 1
ATOM 1295 O O . GLY A 1 175 ? -7.706 0.217 0.026 1.00 78.50 175 GLY A O 1
ATOM 1296 N N . ILE A 1 176 ? -9.064 -0.482 -1.613 1.00 82.31 176 ILE A N 1
ATOM 1297 C CA . ILE A 1 176 ? -10.308 -0.309 -0.841 1.00 82.31 176 ILE A CA 1
ATOM 1298 C C . ILE A 1 176 ? -10.320 -1.237 0.375 1.00 82.31 176 ILE A C 1
ATOM 1300 O O . ILE A 1 176 ? -10.589 -0.789 1.491 1.00 82.31 176 ILE A O 1
ATOM 1304 N N . VAL A 1 177 ? -9.998 -2.519 0.181 1.00 86.31 177 VAL A N 1
ATOM 1305 C CA . VAL A 1 177 ? -9.931 -3.500 1.275 1.00 86.31 177 VAL A CA 1
ATOM 1306 C C . VAL A 1 177 ? -8.899 -3.063 2.314 1.00 86.31 177 VAL A C 1
ATOM 1308 O O . VAL A 1 177 ? -9.182 -3.110 3.513 1.00 86.31 177 VAL A O 1
ATOM 1311 N N . ALA A 1 178 ? -7.730 -2.586 1.882 1.00 82.19 178 ALA A N 1
ATOM 1312 C CA . ALA A 1 178 ? -6.699 -2.080 2.780 1.00 82.19 178 ALA A CA 1
ATOM 1313 C C . ALA A 1 178 ? -7.178 -0.846 3.568 1.00 82.19 178 ALA A C 1
ATOM 1315 O O . ALA A 1 178 ? -7.065 -0.820 4.796 1.00 82.19 178 ALA A O 1
ATOM 1316 N N . ALA A 1 179 ? -7.791 0.130 2.892 1.00 81.19 179 ALA A N 1
ATOM 1317 C CA . ALA A 1 179 ? -8.303 1.351 3.509 1.00 81.19 179 ALA A CA 1
ATOM 1318 C C . ALA A 1 179 ? -9.398 1.062 4.545 1.00 81.19 179 ALA A C 1
ATOM 1320 O O . ALA A 1 179 ? -9.336 1.564 5.666 1.00 81.19 179 ALA A O 1
ATOM 1321 N N . PHE A 1 180 ? -10.370 0.209 4.214 1.00 85.69 180 PHE A N 1
ATOM 1322 C CA . PHE A 1 180 ? -11.422 -0.190 5.154 1.00 85.69 180 PHE A CA 1
ATOM 1323 C C . PHE A 1 180 ? -10.886 -1.017 6.317 1.00 85.69 180 PHE A C 1
ATOM 1325 O O . PHE A 1 180 ? -11.376 -0.883 7.441 1.00 85.69 180 PHE A O 1
ATOM 1332 N N . THR A 1 181 ? -9.854 -1.829 6.074 1.00 85.25 181 THR A N 1
ATOM 1333 C CA . THR A 1 181 ? -9.205 -2.577 7.148 1.00 85.25 181 THR A CA 1
ATOM 1334 C C . THR A 1 181 ? -8.646 -1.611 8.189 1.00 85.25 181 THR A C 1
ATOM 1336 O O . THR A 1 181 ? -8.999 -1.708 9.360 1.00 85.25 181 THR A O 1
ATOM 1339 N N . THR A 1 182 ? -7.858 -0.626 7.766 1.00 81.69 182 THR A N 1
ATOM 1340 C CA . THR A 1 182 ? -7.264 0.370 8.667 1.00 81.69 182 THR A CA 1
ATOM 1341 C C . THR A 1 182 ? -8.322 1.276 9.313 1.00 81.69 182 THR A C 1
ATOM 1343 O O . THR A 1 182 ? -8.285 1.506 10.518 1.00 81.69 182 THR A O 1
ATOM 1346 N N . ALA A 1 183 ? -9.306 1.758 8.547 1.00 82.06 183 ALA A N 1
ATOM 1347 C CA . ALA A 1 183 ? -10.288 2.731 9.032 1.00 82.06 183 ALA A CA 1
ATOM 1348 C C . ALA A 1 183 ? -11.361 2.144 9.964 1.00 82.06 183 ALA A C 1
ATOM 1350 O O . ALA A 1 183 ? -11.833 2.837 10.863 1.00 82.06 183 ALA A O 1
ATOM 1351 N N . PHE A 1 184 ? -11.770 0.889 9.755 1.00 86.25 184 PHE A N 1
ATOM 1352 C CA . PHE A 1 184 ? -12.933 0.310 10.440 1.00 86.25 184 PHE A CA 1
ATOM 1353 C C . PHE A 1 184 ? -12.636 -1.035 11.103 1.00 86.25 184 PHE A C 1
ATOM 1355 O O . PHE A 1 184 ? -13.047 -1.278 12.243 1.00 86.25 184 PHE A O 1
ATOM 1362 N N . VAL A 1 185 ? -11.902 -1.919 10.427 1.00 87.44 185 VAL A N 1
ATOM 1363 C CA . VAL A 1 185 ? -11.624 -3.260 10.965 1.00 87.44 185 VAL A CA 1
ATOM 1364 C C . VAL A 1 185 ? -10.659 -3.177 12.142 1.00 87.44 185 VAL A C 1
ATOM 1366 O O . VAL A 1 185 ? -10.910 -3.793 13.171 1.00 87.44 185 VAL A O 1
ATOM 1369 N N . VAL A 1 186 ? -9.607 -2.366 12.057 1.00 84.38 186 VAL A N 1
ATOM 1370 C CA . VAL A 1 186 ? -8.645 -2.224 13.156 1.00 84.38 186 VAL A CA 1
ATOM 1371 C C . VAL A 1 186 ? -9.302 -1.653 14.423 1.00 84.38 186 VAL A C 1
ATOM 1373 O O . VAL A 1 186 ? -9.187 -2.296 15.469 1.00 84.38 186 VAL A O 1
ATOM 1376 N N . PRO A 1 187 ? -10.078 -0.550 14.385 1.00 82.31 187 PRO A N 1
ATOM 1377 C CA . PRO A 1 187 ? -10.810 -0.087 15.567 1.00 82.31 187 PRO A CA 1
ATOM 1378 C C . PRO A 1 187 ? -11.768 -1.135 16.145 1.00 82.31 187 PRO A C 1
ATOM 1380 O O . PRO A 1 187 ? -11.854 -1.293 17.363 1.00 82.31 187 PRO A O 1
ATOM 1383 N N . THR A 1 188 ? -12.466 -1.896 15.297 1.00 85.06 188 THR A N 1
ATOM 1384 C CA . THR A 1 188 ? -13.364 -2.959 15.777 1.00 85.06 188 THR A CA 1
ATOM 1385 C C . THR A 1 188 ? -12.610 -4.140 16.387 1.00 85.06 188 THR A C 1
ATOM 1387 O O . THR A 1 188 ? -13.108 -4.717 17.352 1.00 85.06 188 THR A O 1
ATOM 1390 N N . MET A 1 189 ? -11.404 -4.468 15.910 1.00 85.12 189 MET A N 1
ATOM 1391 C CA . MET A 1 189 ? -10.525 -5.459 16.544 1.00 85.12 189 MET A CA 1
ATOM 1392 C C . MET A 1 189 ? -10.159 -5.048 17.972 1.00 85.12 189 MET A C 1
ATOM 1394 O O . MET A 1 189 ? -10.230 -5.886 18.868 1.00 85.12 189 MET A O 1
ATOM 1398 N N . VAL A 1 190 ? -9.854 -3.761 18.189 1.00 79.50 190 VAL A N 1
ATOM 1399 C CA . VAL A 1 190 ? -9.531 -3.211 19.518 1.00 79.50 190 VAL A CA 1
ATOM 1400 C C . VAL A 1 190 ? -10.748 -3.197 20.439 1.00 79.50 190 VAL A C 1
ATOM 1402 O O . VAL A 1 190 ? -10.644 -3.582 21.598 1.00 79.50 190 VAL A O 1
ATOM 1405 N N . LEU A 1 191 ? -11.906 -2.754 19.944 1.00 82.19 191 LEU A N 1
ATOM 1406 C CA . LEU A 1 191 ? -13.115 -2.617 20.765 1.00 82.19 191 LEU A CA 1
ATOM 1407 C C . LEU A 1 191 ? -13.772 -3.958 21.106 1.00 82.19 191 LEU A C 1
ATOM 1409 O O . LEU A 1 191 ? -14.429 -4.077 22.135 1.00 82.19 191 LEU A O 1
ATOM 1413 N N . ALA A 1 192 ? -13.651 -4.945 20.219 1.00 83.12 192 ALA A N 1
ATOM 1414 C CA . ALA A 1 192 ? -14.304 -6.243 20.353 1.00 83.12 192 ALA A CA 1
ATOM 1415 C C . ALA A 1 192 ? -13.349 -7.382 20.730 1.00 83.12 192 ALA A C 1
ATOM 1417 O O . ALA A 1 192 ? -13.774 -8.537 20.705 1.00 83.12 192 ALA A O 1
ATOM 1418 N N . ASP A 1 193 ? -12.077 -7.068 20.990 1.00 81.88 193 ASP A N 1
ATOM 1419 C CA . ASP A 1 193 ? -10.994 -8.024 21.238 1.00 81.88 193 ASP A CA 1
ATOM 1420 C C . ASP A 1 193 ? -10.998 -9.211 20.255 1.00 81.88 193 ASP A C 1
ATOM 1422 O O . ASP A 1 193 ? -10.888 -10.381 20.627 1.00 81.88 193 ASP A O 1
ATOM 1426 N N . CYS A 1 194 ? -11.131 -8.915 18.960 1.00 85.06 194 CYS A N 1
ATOM 1427 C CA . CYS A 1 194 ? -11.249 -9.930 17.914 1.00 85.06 194 CYS A CA 1
ATOM 1428 C C . CYS A 1 194 ? -10.135 -9.831 16.861 1.00 85.06 194 CYS A C 1
ATOM 1430 O O . CYS A 1 194 ? -9.461 -8.814 16.724 1.00 85.06 194 CYS A O 1
ATOM 1432 N N . GLY A 1 195 ? -9.910 -10.923 16.124 1.00 86.31 195 GLY A N 1
ATOM 1433 C CA . GLY A 1 195 ? -8.976 -10.945 14.994 1.00 86.31 195 GLY A CA 1
ATOM 1434 C C . GLY A 1 195 ? -9.555 -10.294 13.733 1.00 86.31 195 GLY A C 1
ATOM 1435 O O . GLY A 1 195 ? -10.746 -9.985 13.671 1.00 86.31 195 GLY A O 1
ATOM 1436 N N . VAL A 1 196 ? -8.730 -10.167 12.690 1.00 88.88 196 VAL A N 1
ATOM 1437 C CA . VAL A 1 196 ? -9.082 -9.447 11.451 1.00 88.88 196 VAL A CA 1
ATOM 1438 C C . VAL A 1 196 ? -10.365 -9.970 10.791 1.00 88.88 196 VAL A C 1
ATOM 1440 O O . VAL A 1 196 ? -11.206 -9.186 10.368 1.00 88.88 196 VAL A O 1
ATOM 1443 N N . PHE A 1 197 ? -10.577 -11.292 10.777 1.00 89.25 197 PHE A N 1
ATOM 1444 C CA . PHE A 1 197 ? -11.780 -11.909 10.209 1.00 89.25 197 PHE A CA 1
ATOM 1445 C C . PHE A 1 197 ? -13.033 -11.627 11.047 1.00 89.25 197 PHE A C 1
ATOM 1447 O O . PHE A 1 197 ? -14.123 -11.453 10.505 1.00 89.25 197 PHE A O 1
ATOM 1454 N N . GLY A 1 198 ? -12.881 -11.557 12.374 1.00 88.38 198 GLY A N 1
ATOM 1455 C CA . GLY A 1 198 ? -13.963 -11.189 13.285 1.00 88.38 198 GLY A CA 1
ATOM 1456 C C . GLY A 1 198 ? -14.398 -9.739 13.081 1.00 88.38 198 GLY A C 1
ATOM 1457 O O . GLY A 1 198 ? -15.599 -9.473 12.994 1.00 88.38 198 GLY A O 1
ATOM 1458 N N . GLY A 1 199 ? -13.423 -8.837 12.927 1.00 88.56 199 GLY A N 1
ATOM 1459 C CA . GLY A 1 199 ? -13.658 -7.434 12.594 1.00 88.56 199 GLY A CA 1
ATOM 1460 C C . GLY A 1 199 ? -14.312 -7.273 11.219 1.00 88.56 199 GLY A C 1
ATOM 1461 O O . GLY A 1 199 ? -15.353 -6.630 11.116 1.00 88.56 199 GLY A O 1
ATOM 1462 N N . TRP A 1 200 ? -13.795 -7.950 10.186 1.00 92.75 200 TRP A N 1
ATOM 1463 C CA . TRP A 1 200 ? -14.372 -7.930 8.835 1.00 92.75 200 TRP A CA 1
ATOM 1464 C C . TRP A 1 200 ? -15.811 -8.443 8.790 1.00 92.75 200 TRP A C 1
ATOM 1466 O O . TRP A 1 200 ? -16.665 -7.803 8.184 1.00 92.75 200 TRP A O 1
ATOM 1476 N N . ARG A 1 201 ? -16.118 -9.557 9.466 1.00 91.31 201 ARG A N 1
ATOM 1477 C CA . ARG A 1 201 ? -17.485 -10.101 9.515 1.00 91.31 201 ARG A CA 1
ATOM 1478 C C . ARG A 1 201 ? -18.472 -9.113 10.139 1.00 91.31 201 ARG A C 1
ATOM 1480 O O . ARG A 1 201 ? -19.596 -8.993 9.664 1.00 91.31 201 ARG A O 1
ATOM 1487 N N . ARG A 1 202 ? -18.061 -8.419 11.205 1.00 89.94 202 ARG A N 1
ATOM 1488 C CA . ARG A 1 202 ? -18.886 -7.393 11.859 1.00 89.94 202 ARG A CA 1
ATOM 1489 C C . ARG A 1 202 ? -19.055 -6.159 10.983 1.00 89.94 202 ARG A C 1
ATOM 1491 O O . ARG A 1 202 ? -20.171 -5.681 10.834 1.00 89.94 202 ARG A O 1
ATOM 1498 N N . PHE A 1 203 ? -17.967 -5.682 10.389 1.00 89.19 203 PHE A N 1
ATOM 1499 C CA . PHE A 1 203 ? -17.990 -4.535 9.491 1.00 89.19 203 PHE A CA 1
ATOM 1500 C C . PHE A 1 203 ? -18.869 -4.786 8.261 1.00 89.19 203 PHE A C 1
ATOM 1502 O O . PHE A 1 203 ? -19.631 -3.909 7.868 1.00 89.19 203 PHE A O 1
ATOM 1509 N N . TRP A 1 204 ? -18.814 -5.993 7.691 1.00 87.88 204 TRP A N 1
ATOM 1510 C CA . TRP A 1 204 ? -19.601 -6.356 6.516 1.00 87.88 204 TRP A CA 1
ATOM 1511 C C . TRP A 1 204 ? -21.109 -6.213 6.743 1.00 87.88 204 TRP A C 1
ATOM 1513 O O . TRP A 1 204 ? -21.793 -5.685 5.874 1.00 87.88 204 TRP A O 1
ATOM 1523 N N . ALA A 1 205 ? -21.611 -6.609 7.919 1.00 88.56 205 ALA A N 1
ATOM 1524 C CA . ALA A 1 205 ? -23.024 -6.449 8.267 1.00 88.56 205 ALA A CA 1
ATOM 1525 C C . ALA A 1 205 ? -23.451 -4.969 8.262 1.00 88.56 205 ALA A C 1
ATOM 1527 O O . ALA A 1 205 ? -24.491 -4.616 7.714 1.00 88.56 205 ALA A O 1
ATOM 1528 N N . THR A 1 206 ? -22.609 -4.082 8.798 1.00 87.00 206 THR A N 1
ATOM 1529 C CA . THR A 1 206 ? -22.864 -2.636 8.780 1.00 87.00 206 THR A CA 1
ATOM 1530 C C . THR A 1 206 ? -22.749 -2.049 7.369 1.00 87.00 206 THR A C 1
ATOM 1532 O O . THR A 1 206 ? -23.543 -1.192 6.982 1.00 87.00 206 THR A O 1
ATOM 1535 N N . LEU A 1 207 ? -21.770 -2.509 6.584 1.00 86.12 207 LEU A N 1
ATOM 1536 C CA . LEU A 1 207 ? -21.554 -2.069 5.205 1.00 86.12 207 LEU A CA 1
ATOM 1537 C C . LEU A 1 207 ? -22.752 -2.410 4.311 1.00 86.12 207 LEU A C 1
ATOM 1539 O O . LEU A 1 207 ? -23.162 -1.571 3.507 1.00 86.12 207 LEU A O 1
ATOM 1543 N N . SER A 1 208 ? -23.321 -3.611 4.464 1.00 88.12 208 SER A N 1
ATOM 1544 C CA . SER A 1 208 ? -24.496 -4.044 3.702 1.00 88.12 208 SER A CA 1
ATOM 1545 C C . SER A 1 208 ? -25.761 -3.258 4.048 1.00 88.12 208 SER A C 1
ATOM 1547 O O . SER A 1 208 ? -26.591 -3.052 3.165 1.00 88.12 208 SER A O 1
ATOM 1549 N N . ASP A 1 209 ? -25.884 -2.771 5.285 1.00 89.62 209 ASP A N 1
ATOM 1550 C CA . ASP A 1 209 ? -27.044 -1.989 5.727 1.00 89.62 209 ASP A CA 1
ATOM 1551 C C . ASP A 1 209 ? -27.003 -0.531 5.235 1.00 89.62 209 ASP A C 1
ATOM 1553 O O . ASP A 1 209 ? -28.046 0.063 4.950 1.00 89.62 209 ASP A O 1
ATOM 1557 N N . ALA A 1 210 ? -25.812 0.066 5.095 1.00 86.81 210 ALA A N 1
ATOM 1558 C CA . ALA A 1 210 ? -25.658 1.485 4.750 1.00 86.81 210 ALA A CA 1
ATOM 1559 C C . ALA A 1 210 ? -24.625 1.769 3.633 1.00 86.81 210 ALA A C 1
ATOM 1561 O O . ALA A 1 210 ? -23.763 2.643 3.793 1.00 86.81 210 ALA A O 1
ATOM 1562 N N . PRO A 1 211 ? -24.722 1.137 2.446 1.00 87.25 211 PRO A N 1
ATOM 1563 C CA . PRO A 1 211 ? -23.676 1.202 1.417 1.00 87.25 211 PRO A CA 1
ATOM 1564 C C . PRO A 1 211 ? -23.413 2.623 0.899 1.00 87.25 211 PRO A C 1
ATOM 1566 O O . PRO A 1 211 ? -22.280 2.975 0.580 1.00 87.25 211 PRO A O 1
ATOM 1569 N N . LYS A 1 212 ? -24.442 3.482 0.859 1.00 82.62 212 LYS A N 1
ATOM 1570 C CA . LYS A 1 212 ? -24.316 4.873 0.388 1.00 82.62 212 LYS A CA 1
ATOM 1571 C C . LYS A 1 212 ? -23.407 5.722 1.282 1.00 82.62 212 LYS A C 1
ATOM 1573 O O . LYS A 1 212 ? -22.707 6.592 0.775 1.00 82.62 212 LYS A O 1
ATOM 1578 N N . GLN A 1 213 ? -23.408 5.477 2.594 1.00 84.31 213 GLN A N 1
ATOM 1579 C CA . GLN A 1 213 ? -22.581 6.233 3.538 1.00 84.31 213 GLN A CA 1
ATOM 1580 C C . GLN A 1 213 ? -21.107 5.848 3.396 1.00 84.31 213 GLN A C 1
ATOM 1582 O O . GLN A 1 213 ? -20.243 6.720 3.315 1.00 84.31 213 GLN A O 1
ATOM 1587 N N . PHE A 1 214 ? -20.833 4.549 3.277 1.00 82.56 214 PHE A N 1
ATOM 1588 C CA . PHE A 1 214 ? -19.481 4.048 3.046 1.00 82.56 214 PHE A CA 1
ATOM 1589 C C . PHE A 1 214 ? -18.940 4.439 1.676 1.00 82.56 214 PHE A C 1
ATOM 1591 O O . PHE A 1 214 ? -17.756 4.743 1.568 1.00 82.56 214 PHE A O 1
ATOM 1598 N N . LEU A 1 215 ? -19.794 4.509 0.651 1.00 81.19 215 LEU A N 1
ATOM 1599 C CA . LEU A 1 215 ? -19.402 5.036 -0.652 1.00 81.19 215 LEU A CA 1
ATOM 1600 C C . LEU A 1 215 ? -18.993 6.512 -0.556 1.00 81.19 215 LEU A C 1
ATOM 1602 O O . LEU A 1 215 ? -17.944 6.882 -1.071 1.00 81.19 215 LEU A O 1
ATOM 1606 N N . ALA A 1 216 ? -19.773 7.347 0.138 1.00 82.38 216 ALA A N 1
ATOM 1607 C CA . ALA A 1 216 ? -19.431 8.756 0.337 1.00 82.38 216 ALA A CA 1
ATOM 1608 C C . ALA A 1 216 ? -18.107 8.928 1.104 1.00 82.38 216 ALA A C 1
ATOM 1610 O O . ALA A 1 216 ? -17.258 9.719 0.695 1.00 82.38 216 ALA A O 1
ATOM 1611 N N . TYR A 1 217 ? -17.899 8.142 2.167 1.00 81.12 217 TYR A N 1
ATOM 1612 C CA . TYR A 1 217 ? -16.627 8.097 2.891 1.00 81.12 217 TYR A CA 1
ATOM 1613 C C . TYR A 1 217 ? -15.469 7.659 1.983 1.00 81.12 217 TYR A C 1
ATOM 1615 O O . TYR A 1 217 ? -14.442 8.330 1.939 1.00 81.12 217 TYR A O 1
ATOM 1623 N N . ALA A 1 218 ? -15.640 6.575 1.219 1.00 80.69 218 ALA A N 1
ATOM 1624 C CA . ALA A 1 218 ? -14.616 6.055 0.317 1.00 80.69 218 ALA A CA 1
ATOM 1625 C C . ALA A 1 218 ? -14.222 7.083 -0.752 1.00 80.69 218 ALA A C 1
ATOM 1627 O O . ALA A 1 218 ? -13.036 7.250 -1.019 1.00 80.69 218 ALA A O 1
ATOM 1628 N N . VAL A 1 219 ? -15.192 7.815 -1.312 1.00 80.56 219 VAL A N 1
ATOM 1629 C CA . VAL A 1 219 ? -14.933 8.913 -2.255 1.00 80.56 219 VAL A CA 1
ATOM 1630 C C . VAL A 1 219 ? -14.156 10.041 -1.579 1.00 80.56 219 VAL A C 1
ATOM 1632 O O . VAL A 1 219 ? -13.147 10.485 -2.121 1.00 80.56 219 VAL A O 1
ATOM 1635 N N . GLY A 1 220 ? -14.571 10.480 -0.387 1.00 78.50 220 GLY A N 1
ATOM 1636 C CA . GLY A 1 220 ? -13.862 11.520 0.362 1.00 78.50 220 GLY A CA 1
ATOM 1637 C C . GLY A 1 220 ? -12.411 11.132 0.657 1.00 78.50 220 GLY A C 1
ATOM 1638 O O . GLY A 1 220 ? -11.490 11.896 0.374 1.00 78.50 220 GLY A O 1
ATOM 1639 N N . VAL A 1 221 ? -12.192 9.909 1.142 1.00 75.50 221 VAL A N 1
ATOM 1640 C CA . VAL A 1 221 ? -10.850 9.377 1.408 1.00 75.50 221 VAL A CA 1
ATOM 1641 C C . VAL A 1 221 ? -10.034 9.233 0.129 1.00 75.50 221 VAL A C 1
ATOM 1643 O O . VAL A 1 221 ? -8.862 9.592 0.138 1.00 75.50 221 VAL A O 1
ATOM 1646 N N . ALA A 1 222 ? -10.617 8.762 -0.975 1.00 75.06 222 ALA A N 1
ATOM 1647 C CA . ALA A 1 222 ? -9.913 8.653 -2.253 1.00 75.06 222 ALA A CA 1
ATOM 1648 C C . ALA A 1 222 ? -9.472 10.029 -2.778 1.00 75.06 222 ALA A C 1
ATOM 1650 O O . ALA A 1 222 ? -8.341 10.181 -3.241 1.00 75.06 222 ALA A O 1
ATOM 1651 N N . LEU A 1 223 ? -10.320 11.056 -2.650 1.00 77.06 223 LEU A N 1
ATOM 1652 C CA . LEU A 1 223 ? -9.963 12.433 -3.004 1.00 77.06 223 LEU A CA 1
ATOM 1653 C C . LEU A 1 223 ? -8.820 12.956 -2.126 1.00 77.06 223 LEU A C 1
ATOM 1655 O O . LEU A 1 223 ? -7.835 13.473 -2.651 1.00 77.06 223 LEU A O 1
ATOM 1659 N N . LEU A 1 224 ? -8.901 12.768 -0.805 1.00 78.12 224 LEU A N 1
ATOM 1660 C CA . LEU A 1 224 ? -7.837 13.169 0.121 1.00 78.12 224 LEU A CA 1
ATOM 1661 C C . LEU A 1 224 ? -6.528 12.415 -0.145 1.00 78.12 224 LEU A C 1
ATOM 1663 O O . LEU A 1 224 ? -5.462 13.028 -0.145 1.00 78.12 224 LEU A O 1
ATOM 1667 N N . ALA A 1 225 ? -6.598 11.109 -0.405 1.00 74.12 225 ALA A N 1
ATOM 1668 C CA . ALA A 1 225 ? -5.445 10.283 -0.742 1.00 74.12 225 ALA A CA 1
ATOM 1669 C C . ALA A 1 225 ? -4.810 10.724 -2.063 1.00 74.12 225 ALA A C 1
ATOM 1671 O O . ALA A 1 225 ? -3.588 10.765 -2.164 1.00 74.12 225 ALA A O 1
ATOM 1672 N N . THR A 1 226 ? -5.621 11.118 -3.047 1.00 72.06 226 THR A N 1
ATOM 1673 C CA . THR A 1 226 ? -5.135 11.663 -4.320 1.00 72.06 226 THR A CA 1
ATOM 1674 C C . THR A 1 226 ? -4.394 12.980 -4.096 1.00 72.06 226 THR A C 1
ATOM 1676 O O . THR A 1 226 ? -3.261 13.127 -4.546 1.00 72.06 226 THR A O 1
ATOM 1679 N N . VAL A 1 227 ? -4.977 13.918 -3.342 1.00 76.94 227 VAL A N 1
ATOM 1680 C CA . VAL A 1 227 ? -4.324 15.196 -3.009 1.00 76.94 227 VAL A CA 1
ATOM 1681 C C . VAL A 1 227 ? -3.032 14.966 -2.221 1.00 76.94 227 VAL A C 1
ATOM 1683 O O . VAL A 1 227 ? -1.993 15.528 -2.563 1.00 76.94 227 VAL A O 1
ATOM 1686 N N . GLY A 1 228 ? -3.070 14.107 -1.200 1.00 77.00 228 GLY A N 1
ATOM 1687 C CA . GLY A 1 228 ? -1.895 13.740 -0.411 1.00 77.00 228 GLY A CA 1
ATOM 1688 C C . GLY A 1 228 ? -0.806 13.091 -1.265 1.00 77.00 228 GLY A C 1
ATOM 1689 O O . GLY A 1 228 ? 0.356 13.474 -1.168 1.00 77.00 228 GLY A O 1
ATOM 1690 N N . GLY A 1 229 ? -1.182 12.174 -2.158 1.00 72.19 229 GLY A N 1
ATOM 1691 C CA . GLY A 1 229 ? -0.275 11.525 -3.102 1.00 72.19 229 GLY A CA 1
ATOM 1692 C C . GLY A 1 229 ? 0.388 12.518 -4.055 1.00 72.19 229 GLY A C 1
ATOM 1693 O O . GLY A 1 229 ? 1.599 12.452 -4.247 1.00 72.19 229 GLY A O 1
ATOM 1694 N N . ILE A 1 230 ? -0.365 13.492 -4.578 1.00 73.12 230 ILE A N 1
ATOM 1695 C CA . ILE A 1 230 ? 0.186 14.572 -5.408 1.00 73.12 230 ILE A CA 1
ATOM 1696 C C . ILE A 1 230 ? 1.223 15.373 -4.613 1.00 73.12 230 ILE A C 1
ATOM 1698 O O . ILE A 1 230 ? 2.346 15.545 -5.080 1.00 73.12 230 ILE A O 1
ATOM 1702 N N . LEU A 1 231 ? 0.902 15.807 -3.393 1.00 76.38 231 LEU A N 1
ATOM 1703 C CA . LEU A 1 231 ? 1.840 16.570 -2.562 1.00 76.38 231 LEU A CA 1
ATOM 1704 C C . LEU A 1 231 ? 3.118 15.780 -2.246 1.00 76.38 231 LEU A C 1
ATOM 1706 O O . LEU A 1 231 ? 4.217 16.323 -2.357 1.00 76.38 231 LEU A O 1
ATOM 1710 N N . VAL A 1 232 ? 2.984 14.494 -1.905 1.00 73.69 232 VAL A N 1
ATOM 1711 C CA . VAL A 1 232 ? 4.125 13.598 -1.666 1.00 73.69 232 VAL A CA 1
ATOM 1712 C C . VAL A 1 232 ? 4.952 13.423 -2.937 1.00 73.69 232 VAL A C 1
ATOM 1714 O O . VAL A 1 232 ? 6.174 13.495 -2.871 1.00 73.69 232 VAL A O 1
ATOM 1717 N N . SER A 1 233 ? 4.316 13.247 -4.098 1.00 67.19 233 SER A N 1
ATOM 1718 C CA . SER A 1 233 ? 5.023 13.098 -5.375 1.00 67.19 233 SER A CA 1
ATOM 1719 C C . SER A 1 233 ? 5.804 14.360 -5.752 1.00 67.19 233 SER A C 1
ATOM 1721 O O . SER A 1 233 ? 6.965 14.263 -6.139 1.00 67.19 233 SER A O 1
ATOM 1723 N N . ILE A 1 234 ? 5.228 15.550 -5.542 1.00 74.44 234 ILE A N 1
ATOM 1724 C CA . ILE A 1 234 ? 5.919 16.830 -5.741 1.00 74.44 234 ILE A CA 1
ATOM 1725 C C . ILE A 1 234 ? 7.116 16.929 -4.792 1.00 74.44 234 ILE A C 1
ATOM 1727 O O . ILE A 1 234 ? 8.222 17.235 -5.232 1.00 74.44 234 ILE A O 1
ATOM 1731 N N . ALA A 1 235 ? 6.925 16.633 -3.503 1.00 75.62 235 ALA A N 1
ATOM 1732 C CA . ALA A 1 235 ? 8.008 16.657 -2.523 1.00 75.62 235 ALA A CA 1
ATOM 1733 C C . ALA A 1 235 ? 9.127 15.663 -2.878 1.00 75.62 235 ALA A C 1
ATOM 1735 O O . ALA A 1 235 ? 10.304 16.000 -2.765 1.00 75.62 235 ALA A O 1
ATOM 1736 N N . ALA A 1 236 ? 8.771 14.469 -3.357 1.00 70.94 236 ALA A N 1
ATOM 1737 C CA . ALA A 1 236 ? 9.718 13.459 -3.809 1.00 70.94 236 ALA A CA 1
ATOM 1738 C C . ALA A 1 236 ? 10.502 13.920 -5.045 1.00 70.94 236 ALA A C 1
ATOM 1740 O O . ALA A 1 236 ? 11.718 13.765 -5.068 1.00 70.94 236 ALA A O 1
ATOM 1741 N N . VAL A 1 237 ? 9.848 14.541 -6.034 1.00 72.00 237 VAL A N 1
ATOM 1742 C CA . VAL A 1 237 ? 10.515 15.111 -7.219 1.00 72.00 237 VAL A CA 1
ATOM 1743 C C . VAL A 1 237 ? 11.478 16.224 -6.817 1.00 72.00 237 VAL A C 1
ATOM 1745 O O . VAL A 1 237 ? 12.625 16.227 -7.252 1.00 72.00 237 VAL A O 1
ATOM 1748 N N . VAL A 1 238 ? 11.053 17.143 -5.948 1.00 82.69 238 VAL A N 1
ATOM 1749 C CA . VAL A 1 238 ? 11.921 18.217 -5.440 1.00 82.69 238 VAL A CA 1
ATOM 1750 C C . VAL A 1 238 ? 13.120 17.637 -4.685 1.00 82.69 238 VAL A C 1
ATOM 1752 O O . VAL A 1 238 ? 14.255 18.047 -4.926 1.00 82.69 238 VAL A O 1
ATOM 1755 N N . GLY A 1 239 ? 12.886 16.654 -3.812 1.00 77.69 239 GLY A N 1
ATOM 1756 C CA . GLY A 1 239 ? 13.943 15.955 -3.083 1.00 77.69 239 GLY A CA 1
ATOM 1757 C C . GLY A 1 239 ? 14.911 15.220 -4.012 1.00 77.69 239 GLY A C 1
ATOM 1758 O O . GLY A 1 239 ? 16.122 15.307 -3.825 1.00 77.69 239 GLY A O 1
ATOM 1759 N N . PHE A 1 240 ? 14.394 14.559 -5.049 1.00 74.69 240 PHE A N 1
ATOM 1760 C CA . PHE A 1 240 ? 15.195 13.886 -6.067 1.00 74.69 240 PHE A CA 1
ATOM 1761 C C . PHE A 1 240 ? 16.049 14.875 -6.861 1.00 74.69 240 PHE A C 1
ATOM 1763 O O . PHE A 1 240 ? 17.238 14.633 -7.019 1.00 74.69 240 PHE A O 1
ATOM 1770 N N . ILE A 1 241 ? 15.491 16.007 -7.305 1.00 78.94 241 ILE A N 1
ATOM 1771 C CA . ILE A 1 241 ? 16.250 17.057 -8.003 1.00 78.94 241 ILE A CA 1
ATOM 1772 C C . ILE A 1 241 ? 17.377 17.579 -7.108 1.00 78.94 241 ILE A C 1
ATOM 1774 O O . ILE A 1 241 ? 18.519 17.669 -7.550 1.00 78.94 241 ILE A O 1
ATOM 1778 N N . ALA A 1 242 ? 17.087 17.874 -5.838 1.00 82.06 242 ALA A N 1
ATOM 1779 C CA . ALA A 1 242 ? 18.102 18.322 -4.889 1.00 82.06 242 ALA A CA 1
ATOM 1780 C C . ALA A 1 242 ? 19.213 17.272 -4.705 1.00 82.06 242 ALA A C 1
ATOM 1782 O O . ALA A 1 242 ? 20.397 17.603 -4.778 1.00 82.06 242 ALA A O 1
ATOM 1783 N N . ALA A 1 243 ? 18.843 16.001 -4.531 1.00 76.44 243 ALA A N 1
ATOM 1784 C CA . ALA A 1 243 ? 19.791 14.898 -4.408 1.00 76.44 243 ALA A CA 1
ATOM 1785 C C . ALA A 1 243 ? 20.607 14.679 -5.692 1.00 76.44 243 ALA A C 1
ATOM 1787 O O . ALA A 1 243 ? 21.806 14.439 -5.607 1.00 76.44 243 ALA A O 1
ATOM 1788 N N . ALA A 1 244 ? 19.995 14.806 -6.871 1.00 74.19 244 ALA A N 1
ATOM 1789 C CA . ALA A 1 244 ? 20.657 14.674 -8.165 1.00 74.19 244 ALA A CA 1
ATOM 1790 C C . ALA A 1 244 ? 21.655 15.811 -8.412 1.00 74.19 244 ALA A C 1
ATOM 1792 O O . ALA A 1 244 ? 22.739 15.562 -8.930 1.00 74.19 244 ALA A O 1
ATOM 1793 N N . ILE A 1 245 ? 21.339 17.041 -7.991 1.00 83.12 245 ILE A N 1
ATOM 1794 C CA . ILE A 1 245 ? 22.280 18.167 -8.033 1.00 83.12 245 ILE A CA 1
ATOM 1795 C C . ILE A 1 245 ? 23.482 17.875 -7.131 1.00 83.12 245 ILE A C 1
ATOM 1797 O O . ILE A 1 245 ? 24.621 17.965 -7.581 1.00 83.12 245 ILE A O 1
ATOM 1801 N N . VAL A 1 246 ? 23.250 17.480 -5.876 1.00 82.12 246 VAL A N 1
ATOM 1802 C CA . VAL A 1 246 ? 24.335 17.172 -4.929 1.00 82.12 246 VAL A CA 1
ATOM 1803 C C . VAL A 1 246 ? 25.171 15.987 -5.419 1.00 82.12 246 VAL A C 1
ATOM 1805 O O . VAL A 1 246 ? 26.395 16.075 -5.464 1.00 82.12 246 VAL A O 1
ATOM 1808 N N . GLY A 1 247 ? 24.524 14.899 -5.834 1.00 76.44 247 GLY A N 1
ATOM 1809 C CA . GLY A 1 247 ? 25.183 13.710 -6.367 1.00 76.44 247 GLY A CA 1
ATOM 1810 C C . GLY A 1 247 ? 25.951 13.991 -7.657 1.00 76.44 247 GLY A C 1
ATOM 1811 O O . GLY A 1 247 ? 27.073 13.518 -7.805 1.00 76.44 247 GLY A O 1
ATOM 1812 N N . GLY A 1 248 ? 25.401 14.814 -8.552 1.00 74.25 248 GLY A N 1
ATOM 1813 C CA . GLY A 1 248 ? 26.068 15.257 -9.775 1.00 74.25 248 GLY A CA 1
ATOM 1814 C C . GLY A 1 248 ? 27.305 16.109 -9.492 1.00 74.25 248 GLY A C 1
ATOM 1815 O O . GLY A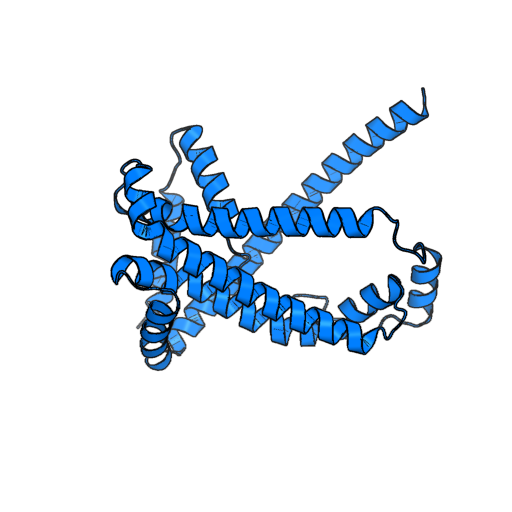 1 248 ? 28.345 15.894 -10.108 1.00 74.25 248 GLY A O 1
ATOM 1816 N N . LEU A 1 249 ? 27.235 17.015 -8.511 1.00 72.75 249 LEU A N 1
ATOM 1817 C CA . LEU A 1 249 ? 28.383 17.815 -8.070 1.00 72.75 249 LEU A CA 1
ATOM 1818 C C . LEU A 1 249 ? 29.483 16.948 -7.441 1.00 72.75 249 LEU A C 1
ATOM 1820 O O . LEU A 1 249 ? 30.658 17.133 -7.747 1.00 72.75 249 LEU A O 1
ATOM 1824 N N . VAL A 1 250 ? 29.112 15.981 -6.596 1.00 73.31 250 VAL A N 1
ATOM 1825 C CA . VAL A 1 250 ? 30.061 15.038 -5.979 1.00 73.31 250 VAL A CA 1
ATOM 1826 C C . VAL A 1 250 ? 30.689 14.125 -7.035 1.00 73.31 250 VAL A C 1
ATOM 1828 O O . VAL A 1 250 ? 31.904 13.951 -7.043 1.00 73.31 250 VAL A O 1
ATOM 1831 N N . GLY A 1 251 ? 29.890 13.587 -7.960 1.00 68.62 251 GLY A N 1
ATOM 1832 C CA . GLY A 1 251 ? 30.377 12.753 -9.058 1.00 68.62 251 GLY A CA 1
ATOM 1833 C C . GLY A 1 251 ? 31.328 13.505 -9.990 1.00 68.62 251 GLY A C 1
ATOM 1834 O O . GLY A 1 251 ? 32.366 12.967 -10.365 1.00 68.62 251 GLY A O 1
ATOM 1835 N N . PHE A 1 252 ? 31.028 14.771 -10.301 1.00 64.75 252 PHE A N 1
ATOM 1836 C CA . PHE A 1 252 ? 31.917 15.633 -11.081 1.00 64.75 252 PHE A CA 1
ATOM 1837 C C . PHE A 1 252 ? 33.242 15.906 -10.356 1.00 64.75 252 PHE A C 1
ATOM 1839 O O . PHE A 1 252 ? 34.301 15.834 -10.970 1.00 64.75 252 PHE A O 1
ATOM 1846 N N . ALA A 1 253 ? 33.203 16.168 -9.046 1.00 63.53 253 ALA A N 1
ATOM 1847 C CA . ALA A 1 253 ? 34.405 16.406 -8.247 1.00 63.53 253 ALA A CA 1
ATOM 1848 C C . ALA A 1 253 ? 35.317 15.169 -8.158 1.00 63.53 253 ALA A C 1
ATOM 1850 O O . ALA A 1 253 ? 36.532 15.312 -8.228 1.00 63.53 253 ALA A O 1
ATOM 1851 N N . VAL A 1 254 ? 34.738 13.969 -8.047 1.00 69.00 254 VAL A N 1
ATOM 1852 C CA . VAL A 1 254 ? 35.484 12.696 -8.030 1.00 69.00 254 VAL A CA 1
ATOM 1853 C C . VAL A 1 254 ? 36.046 12.343 -9.410 1.00 69.00 254 VAL A C 1
ATOM 1855 O O . VAL A 1 254 ? 37.125 11.774 -9.503 1.00 69.00 254 VAL A O 1
ATOM 1858 N N . ALA A 1 255 ? 35.349 12.683 -10.496 1.00 63.16 255 ALA A N 1
ATOM 1859 C CA . ALA A 1 255 ? 35.855 12.467 -11.854 1.00 63.16 255 ALA A CA 1
ATOM 1860 C C . ALA A 1 255 ? 36.972 13.453 -12.254 1.00 63.16 255 ALA A C 1
ATOM 1862 O O . ALA A 1 255 ? 37.712 13.189 -13.199 1.00 63.16 255 ALA A O 1
ATOM 1863 N N . ALA A 1 256 ? 37.071 14.594 -11.566 1.00 63.16 256 ALA A N 1
ATOM 1864 C CA . ALA A 1 256 ? 38.072 15.632 -11.808 1.00 63.16 256 ALA A CA 1
ATOM 1865 C C . ALA A 1 256 ? 39.356 15.481 -10.961 1.00 63.16 256 ALA A C 1
ATOM 1867 O O . ALA A 1 256 ? 40.277 16.283 -11.130 1.00 63.16 256 ALA A O 1
ATOM 1868 N N . SER A 1 257 ? 39.409 14.496 -10.055 1.00 52.88 257 SER A N 1
ATOM 1869 C CA . SER A 1 257 ? 40.560 14.154 -9.198 1.00 52.88 257 SER A CA 1
ATOM 1870 C C . SER A 1 257 ? 41.288 12.911 -9.689 1.00 52.88 257 SER A C 1
ATOM 1872 O O . SER A 1 257 ? 42.537 12.924 -9.672 1.00 52.88 257 SER A O 1
#

Secondary structure (DSSP, 8-state):
---HHHHHHHHHHHHHHH----SHHHHHHHHHHHHHH-----------S---PPPHHHHHHHHHHS-SS--TTHHHHHHHHHHHHHHHHHHHHHHHHHHHHHHHH-S---HHHHHTTHHHHHHHHHHHHHHHHHHHHHHHHHHHHHH-SS--HHHHHHHHHHTHHHHHHHHHHHHHHHHHIIIIIHHHHHHTT--HHHHHHHHHHHHHH-HHHHHHHHHHHHHHHHHHHHHHHHHHHHHHHHHHHHHHHHHHHHHT-

Foldseek 3Di:
DPQVLVVVVVVVVVVVVVDDQPDPVSVVVCVLLCVLQDDLALAQLPLDPDLPQQPPVNLVVVVVVDDQDDPPCVVVVVVVVVVVVLVSLLVNLLVLLQVVVCVVPVDRRDVVVSVVCSVQSVLSSVVLVVLVVVLVVQVVVQLCVQQDDDRTPSSSVSSCSNCSVVNSVSSNVSSLVSNCCSPFLVVCCNVVVDHSVVSVVVVVVVCVVCVPSVVVNSVVRNVVSNVVVVVVVVVVVVVVVVVCVVVVVVVVVVVVD

pLDDT: mean 74.36, std 11.12, range [33.28, 92.75]